Protein AF-A0A949JIA7-F1 (afdb_monomer_lite)

Structure (mmCIF, N/CA/C/O backbone):
data_AF-A0A949JIA7-F1
#
_entry.id   AF-A0A949JIA7-F1
#
loop_
_atom_site.group_PDB
_atom_site.id
_atom_site.type_symbol
_atom_site.label_atom_id
_atom_site.label_alt_id
_atom_site.label_comp_id
_atom_site.label_asym_id
_atom_site.label_entity_id
_atom_site.label_seq_id
_atom_site.pdbx_PDB_ins_code
_atom_site.Cartn_x
_atom_site.Cartn_y
_atom_site.Cartn_z
_atom_site.occupancy
_atom_site.B_iso_or_equiv
_atom_site.auth_seq_id
_atom_site.auth_comp_id
_atom_site.auth_asym_id
_atom_site.auth_atom_id
_atom_site.pdbx_PDB_model_num
ATOM 1 N N . MET A 1 1 ? -64.432 29.702 -8.533 1.00 48.84 1 MET A N 1
ATOM 2 C CA . MET A 1 1 ? -63.188 30.073 -7.814 1.00 48.84 1 MET A CA 1
ATOM 3 C C . MET A 1 1 ? -62.979 29.065 -6.692 1.00 48.84 1 MET A C 1
ATOM 5 O O . MET A 1 1 ? -63.967 28.772 -6.035 1.00 48.84 1 MET A O 1
ATOM 9 N N . LYS A 1 2 ? -61.743 28.588 -6.470 1.00 48.88 2 LYS A N 1
ATOM 10 C CA . LYS A 1 2 ? -61.316 27.516 -5.532 1.00 48.88 2 LYS A CA 1
ATOM 11 C C . LYS A 1 2 ? -61.311 26.103 -6.136 1.00 48.88 2 LYS A C 1
ATOM 13 O O . LYS A 1 2 ? -62.266 25.374 -5.958 1.00 48.88 2 LYS A O 1
ATOM 18 N N . ILE A 1 3 ? -60.231 25.741 -6.830 1.00 51.38 3 ILE A N 1
ATOM 19 C CA . ILE A 1 3 ? -59.718 24.353 -6.960 1.00 51.38 3 ILE A CA 1
ATOM 20 C C . ILE A 1 3 ? -58.225 24.392 -7.360 1.00 51.38 3 ILE A C 1
ATOM 22 O O . ILE A 1 3 ? -57.460 23.534 -6.943 1.00 51.38 3 ILE A O 1
ATOM 26 N N . SER A 1 4 ? -57.752 25.447 -8.033 1.00 52.44 4 SER A N 1
ATOM 27 C CA . SER A 1 4 ? -56.360 25.520 -8.522 1.00 52.44 4 SER A CA 1
ATOM 28 C C . SER A 1 4 ? -55.267 25.836 -7.490 1.00 52.44 4 SER A C 1
ATOM 30 O O . SER A 1 4 ? -54.098 25.790 -7.846 1.00 52.44 4 SER A O 1
ATOM 32 N N . ILE A 1 5 ? -55.594 26.152 -6.231 1.00 53.25 5 ILE A N 1
ATOM 33 C CA . ILE A 1 5 ? -54.563 26.494 -5.226 1.00 53.25 5 ILE A CA 1
ATOM 34 C C . ILE A 1 5 ? -54.042 25.244 -4.503 1.00 53.25 5 ILE A C 1
ATOM 36 O O . ILE A 1 5 ? -52.848 25.151 -4.257 1.00 53.25 5 ILE A O 1
ATOM 40 N N . ILE A 1 6 ? -54.894 24.245 -4.243 1.00 53.50 6 ILE A N 1
ATOM 41 C CA . ILE A 1 6 ? -54.519 23.066 -3.439 1.00 53.50 6 ILE A CA 1
ATOM 42 C C . ILE A 1 6 ? -53.527 22.160 -4.190 1.00 53.50 6 ILE A C 1
ATOM 44 O O . ILE A 1 6 ? -52.607 21.624 -3.581 1.00 53.50 6 ILE A O 1
ATOM 48 N N . LEU A 1 7 ? -53.653 22.037 -5.518 1.00 46.47 7 LEU A N 1
ATOM 49 C CA . LEU A 1 7 ? -52.773 21.175 -6.318 1.00 46.47 7 LEU A CA 1
ATOM 50 C C . LEU A 1 7 ? -51.336 21.726 -6.418 1.00 46.47 7 LEU A C 1
ATOM 52 O O . LEU A 1 7 ? -50.379 20.958 -6.390 1.00 46.47 7 LEU A O 1
ATOM 56 N N . LEU A 1 8 ? -51.177 23.056 -6.464 1.00 47.38 8 LEU A N 1
ATOM 57 C CA . LEU A 1 8 ? -49.862 23.706 -6.524 1.00 47.38 8 LEU A CA 1
ATOM 58 C C . LEU A 1 8 ? -49.115 23.609 -5.181 1.00 47.38 8 LEU A C 1
ATOM 60 O O . LEU A 1 8 ? -47.894 23.474 -5.159 1.00 47.38 8 LEU A O 1
ATOM 64 N N . SER A 1 9 ? -49.849 23.630 -4.061 1.00 51.28 9 SER A N 1
ATOM 65 C CA . SER A 1 9 ? -49.280 23.475 -2.714 1.00 51.28 9 SER A CA 1
ATOM 66 C C . SER A 1 9 ? -48.736 22.064 -2.474 1.00 51.28 9 SER A C 1
ATOM 68 O O . SER A 1 9 ? -47.669 21.913 -1.889 1.00 51.28 9 SER A O 1
ATOM 70 N N . VAL A 1 10 ? -49.434 21.031 -2.961 1.00 50.88 10 VAL A N 1
ATOM 71 C CA . VAL A 1 10 ? -48.995 19.630 -2.832 1.00 50.88 10 VAL A CA 1
ATOM 72 C C . VAL A 1 10 ? -47.744 19.360 -3.681 1.00 50.88 10 VAL A C 1
ATOM 74 O O . VAL A 1 10 ? -46.832 18.684 -3.213 1.00 50.88 10 VAL A O 1
ATOM 77 N N . CYS A 1 11 ? -47.633 19.958 -4.874 1.00 47.41 11 CYS A N 1
ATOM 78 C CA . CYS A 1 11 ? -46.427 19.850 -5.705 1.00 47.41 11 CYS A CA 1
ATOM 79 C C . CYS A 1 11 ? -45.184 20.519 -5.089 1.00 47.41 11 CYS A C 1
ATOM 81 O O . CYS A 1 11 ? -44.090 19.994 -5.262 1.00 47.41 11 CYS A O 1
ATOM 83 N N . MET A 1 12 ? -45.324 21.624 -4.341 1.00 49.53 12 MET A N 1
ATOM 84 C CA . MET A 1 12 ? -44.186 22.240 -3.633 1.00 49.53 12 MET A CA 1
ATOM 85 C C . MET A 1 12 ? -43.716 21.422 -2.421 1.00 49.53 12 MET A C 1
ATOM 87 O O . MET A 1 12 ? -42.530 21.420 -2.101 1.00 49.53 12 MET A O 1
ATOM 91 N N . ILE A 1 13 ? -44.616 20.687 -1.763 1.00 53.59 13 ILE A N 1
ATOM 92 C CA . ILE A 1 13 ? -44.246 19.820 -0.633 1.00 53.59 13 ILE A CA 1
ATOM 93 C C . ILE A 1 13 ? -43.517 18.560 -1.135 1.00 53.59 13 ILE A C 1
ATOM 95 O O . ILE A 1 13 ? -42.583 18.102 -0.485 1.00 53.59 13 ILE A O 1
ATOM 99 N N . LEU A 1 14 ? -43.844 18.062 -2.335 1.00 48.53 14 LEU A N 1
ATOM 100 C CA . LEU A 1 14 ? -43.086 16.992 -3.004 1.00 48.53 14 LEU A CA 1
ATOM 101 C C . LEU A 1 14 ? -41.703 17.428 -3.521 1.00 48.53 14 LEU A C 1
ATOM 103 O O . LEU A 1 14 ? -40.881 16.564 -3.801 1.00 48.53 14 LEU A O 1
ATOM 107 N N . SER A 1 15 ? -41.415 18.731 -3.619 1.00 49.16 15 SER A N 1
ATOM 108 C CA . SER A 1 15 ? -40.053 19.239 -3.868 1.00 49.16 15 SER A CA 1
ATOM 109 C C . SER A 1 15 ? -39.231 19.462 -2.593 1.00 49.16 15 SER A C 1
ATOM 111 O O . SER A 1 15 ? -38.054 19.792 -2.679 1.00 49.16 15 SER A O 1
ATOM 113 N N . CYS A 1 16 ? -39.831 19.255 -1.417 1.00 51.25 16 CYS A N 1
ATOM 114 C CA . CYS A 1 16 ? -39.150 19.219 -0.123 1.00 51.25 16 CYS A CA 1
ATOM 115 C C . CYS A 1 16 ? -38.890 17.775 0.324 1.00 51.25 16 CYS A C 1
ATOM 117 O O . CYS A 1 16 ? -39.001 17.464 1.510 1.00 51.25 16 CYS A O 1
ATOM 119 N N . ILE A 1 17 ? -38.530 16.884 -0.607 1.00 59.59 17 ILE A N 1
ATOM 120 C CA . ILE A 1 17 ? -37.754 15.712 -0.197 1.00 59.59 17 ILE A CA 1
ATOM 121 C C . ILE A 1 17 ? -36.480 16.310 0.411 1.00 59.59 17 ILE A C 1
ATOM 123 O O . ILE A 1 17 ? -35.843 17.124 -0.270 1.00 59.59 17 ILE A O 1
ATOM 127 N N . PRO A 1 18 ? -36.139 16.035 1.684 1.00 54.88 18 PRO A N 1
ATOM 128 C CA . PRO A 1 18 ? -34.823 16.408 2.168 1.00 54.88 18 PRO A CA 1
ATOM 129 C C . PRO A 1 18 ? -33.834 15.855 1.147 1.00 54.88 18 PRO A C 1
ATOM 131 O O . PRO A 1 18 ? -33.981 14.710 0.720 1.00 54.88 18 PRO A O 1
ATOM 134 N N . LEU A 1 19 ? -32.899 16.693 0.698 1.00 49.09 19 LEU A N 1
ATOM 135 C CA . LEU A 1 19 ? -31.693 16.206 0.048 1.00 49.09 19 LEU A CA 1
ATOM 136 C C . LEU A 1 19 ? -31.186 15.125 0.999 1.00 49.09 19 LEU A C 1
ATOM 138 O O . LEU A 1 19 ? -30.812 15.462 2.124 1.00 49.09 19 LEU A O 1
ATOM 142 N N . GLU A 1 20 ? -31.370 13.857 0.635 1.00 56.69 20 GLU A N 1
ATOM 143 C CA . GLU A 1 20 ? -30.998 12.734 1.483 1.00 56.69 20 GLU A CA 1
ATOM 144 C C . GLU A 1 20 ? -29.532 13.000 1.791 1.00 56.69 20 GLU A C 1
ATOM 146 O O . GLU A 1 20 ? -28.731 13.135 0.862 1.00 56.69 20 GLU A O 1
ATOM 151 N N . ALA A 1 21 ? -29.222 13.307 3.055 1.00 60.31 21 ALA A N 1
ATOM 152 C CA . ALA A 1 21 ? -27.855 13.599 3.441 1.00 60.31 21 ALA A CA 1
ATOM 153 C C . ALA A 1 21 ? -27.101 12.331 3.082 1.00 60.31 21 ALA A C 1
ATOM 155 O O . ALA A 1 21 ? -27.356 11.292 3.685 1.00 60.31 21 ALA A O 1
ATOM 156 N N . GLN A 1 22 ? -26.326 12.397 2.002 1.00 63.00 22 GLN A N 1
ATOM 157 C CA . GLN A 1 22 ? -25.808 11.200 1.372 1.00 63.00 22 GLN A CA 1
ATOM 158 C C . GLN A 1 22 ? -24.983 10.462 2.419 1.00 63.00 22 GLN A C 1
ATOM 160 O O . GLN A 1 22 ? -24.060 11.052 2.986 1.00 63.00 22 GLN A O 1
ATOM 165 N N . GLU A 1 23 ? -25.420 9.251 2.777 1.00 81.81 23 GLU A N 1
ATOM 166 C CA . GLU A 1 23 ? -24.870 8.552 3.935 1.00 81.81 23 GLU A CA 1
ATOM 167 C C . GLU A 1 23 ? -23.376 8.323 3.727 1.00 81.81 23 GLU A C 1
ATOM 169 O O . GLU A 1 23 ? -22.930 7.931 2.646 1.00 81.81 23 GLU A O 1
ATOM 174 N N . ILE A 1 24 ? -22.603 8.610 4.773 1.00 85.25 24 ILE A N 1
ATOM 175 C CA . ILE A 1 24 ? -21.168 8.355 4.775 1.00 85.25 24 ILE A CA 1
ATOM 176 C C . ILE A 1 24 ? -20.973 6.846 4.610 1.00 85.25 24 ILE A C 1
ATOM 178 O O . ILE A 1 24 ? -21.489 6.069 5.411 1.00 85.25 24 ILE A O 1
ATOM 182 N N . GLN A 1 25 ? -20.226 6.446 3.581 1.00 92.25 25 GLN A N 1
ATOM 183 C CA . GLN A 1 25 ? -19.997 5.036 3.248 1.00 92.25 25 GLN A CA 1
ATOM 184 C C . GLN A 1 25 ? -19.048 4.342 4.231 1.00 92.25 25 GLN A C 1
ATOM 186 O O . GLN A 1 25 ? -19.118 3.129 4.405 1.00 92.25 25 GLN A O 1
ATOM 191 N N . GLY A 1 26 ? -18.156 5.106 4.859 1.00 96.19 26 GLY A N 1
ATOM 192 C CA . GLY A 1 26 ? -17.222 4.610 5.860 1.00 96.19 26 GLY A CA 1
ATOM 193 C C . GLY A 1 26 ? -16.230 5.676 6.310 1.00 96.19 26 GLY A C 1
ATOM 194 O O . GLY A 1 26 ? -16.123 6.752 5.716 1.00 96.19 26 GLY A O 1
ATOM 195 N N . ASN A 1 27 ? -15.498 5.364 7.369 1.00 97.88 27 ASN A N 1
ATOM 196 C CA . ASN A 1 27 ? -14.507 6.206 8.015 1.00 97.88 27 ASN A CA 1
ATOM 197 C C . ASN A 1 27 ? -13.104 5.625 7.797 1.00 97.88 27 ASN A C 1
ATOM 199 O O . ASN A 1 27 ? -12.833 4.469 8.112 1.00 97.88 27 ASN A O 1
ATOM 203 N N . ILE A 1 28 ? -12.189 6.440 7.288 1.00 98.50 28 ILE A N 1
ATOM 204 C CA . ILE A 1 28 ? -10.819 6.055 6.957 1.00 98.50 28 ILE A CA 1
ATOM 205 C C . ILE A 1 28 ? -9.868 6.926 7.769 1.00 98.50 28 ILE A C 1
ATOM 207 O O . ILE A 1 28 ? -9.914 8.154 7.672 1.00 98.50 28 ILE A O 1
ATOM 211 N N . LEU A 1 29 ? -8.987 6.293 8.538 1.00 98.56 29 LEU A N 1
ATOM 212 C CA . LEU A 1 29 ? -7.873 6.952 9.206 1.00 98.56 29 LEU A CA 1
ATOM 213 C C . LEU A 1 29 ? -6.594 6.746 8.398 1.00 98.56 29 LEU A C 1
ATOM 215 O O . LEU A 1 29 ? -6.243 5.620 8.059 1.00 98.56 29 LEU A O 1
ATOM 219 N N . ILE A 1 30 ? -5.872 7.826 8.125 1.00 98.56 30 ILE A N 1
ATOM 220 C CA . ILE A 1 30 ? -4.549 7.794 7.503 1.00 98.56 30 ILE A CA 1
ATOM 221 C C . ILE A 1 30 ? -3.525 8.265 8.533 1.00 98.56 30 ILE A C 1
ATOM 223 O O . ILE A 1 30 ? -3.605 9.399 9.023 1.00 98.56 30 ILE A O 1
ATOM 227 N N . ASP A 1 31 ? -2.556 7.407 8.849 1.00 97.94 31 ASP A N 1
ATOM 228 C CA . ASP A 1 31 ? -1.427 7.792 9.690 1.00 97.94 31 ASP A CA 1
ATOM 229 C C . ASP A 1 31 ? -0.497 8.755 8.944 1.00 97.94 31 ASP A C 1
ATOM 231 O O . ASP A 1 31 ? -0.057 8.508 7.822 1.00 97.94 31 ASP A O 1
ATOM 235 N N . VAL A 1 32 ? -0.188 9.868 9.601 1.00 97.56 32 VAL A N 1
ATOM 236 C CA . VAL A 1 32 ? 0.829 10.840 9.182 1.00 97.56 32 VAL A CA 1
ATOM 237 C C . VAL A 1 32 ? 1.837 11.103 10.305 1.00 97.56 32 VAL A C 1
ATOM 239 O O . VAL A 1 32 ? 2.593 12.074 10.251 1.00 97.56 32 VAL A O 1
ATOM 242 N N . GLY A 1 33 ? 1.803 10.295 11.371 1.00 96.25 33 GLY A N 1
ATOM 243 C CA . GLY A 1 33 ? 2.672 10.420 12.538 1.00 96.25 33 GLY A CA 1
ATOM 244 C C . GLY A 1 33 ? 3.988 9.663 12.402 1.00 96.25 33 GLY A C 1
ATOM 245 O O . GLY A 1 33 ? 4.987 10.102 12.974 1.00 96.25 33 GLY A O 1
ATOM 246 N N . HIS A 1 34 ? 4.003 8.574 11.626 1.00 95.25 3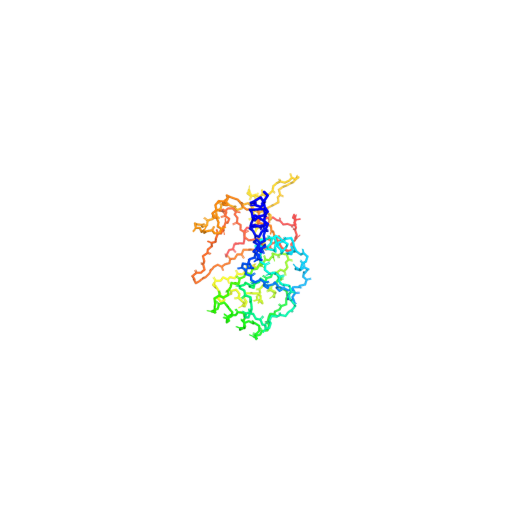4 HIS A N 1
ATOM 247 C CA . HIS A 1 34 ? 5.103 7.609 11.634 1.00 95.25 34 HIS A CA 1
ATOM 248 C C . HIS A 1 34 ? 5.961 7.614 10.372 1.00 95.25 34 HIS A C 1
ATOM 250 O O . HIS A 1 34 ? 6.841 6.769 10.248 1.00 95.25 34 HIS A O 1
ATOM 256 N N . SER A 1 35 ? 5.767 8.560 9.453 1.00 93.62 35 SER A N 1
ATOM 257 C CA . SER A 1 35 ? 6.622 8.725 8.272 1.00 93.62 35 SER A CA 1
ATOM 258 C C . SER A 1 35 ? 7.331 10.078 8.279 1.00 93.62 35 SER A C 1
ATOM 260 O O . SER A 1 35 ? 6.755 11.097 8.658 1.00 93.62 35 SER A O 1
ATOM 262 N N . SER A 1 36 ? 8.587 10.099 7.833 1.00 91.19 36 SER A N 1
ATOM 263 C CA . SER A 1 36 ? 9.334 11.328 7.554 1.00 91.19 36 SER A CA 1
ATOM 264 C C . SER A 1 36 ? 8.881 12.004 6.261 1.00 91.19 36 SER A C 1
ATOM 266 O O . SER A 1 36 ? 9.261 13.146 6.006 1.00 91.19 36 SER A O 1
ATOM 268 N N . GLN A 1 37 ? 8.118 11.295 5.427 1.00 91.19 37 GLN A N 1
ATOM 269 C CA . GLN A 1 37 ? 7.518 11.845 4.223 1.00 91.19 37 GLN A CA 1
ATOM 270 C C . GLN A 1 37 ? 6.244 12.621 4.547 1.00 91.19 37 GLN A C 1
ATOM 272 O O . GLN A 1 37 ? 5.560 12.369 5.539 1.00 91.19 37 GLN A O 1
ATOM 277 N N . ASP A 1 38 ? 5.875 13.539 3.658 1.00 95.25 38 ASP A N 1
ATOM 278 C CA . ASP A 1 38 ? 4.613 14.263 3.763 1.00 95.25 38 ASP A CA 1
ATOM 279 C C . ASP A 1 38 ? 3.448 13.410 3.240 1.00 95.25 38 ASP A C 1
ATOM 281 O O . ASP A 1 38 ? 2.894 13.655 2.167 1.00 95.25 38 ASP A O 1
ATOM 285 N N . ILE A 1 39 ? 3.086 12.375 4.005 1.00 96.31 39 ILE A N 1
ATOM 286 C CA . ILE A 1 39 ? 2.018 11.423 3.655 1.00 96.31 39 ILE A CA 1
ATOM 287 C C . ILE A 1 39 ? 0.686 12.133 3.407 1.00 96.31 39 ILE A C 1
ATOM 289 O O . ILE A 1 39 ? -0.085 11.717 2.542 1.00 96.31 39 ILE A O 1
ATOM 293 N N . ARG A 1 40 ? 0.426 13.243 4.111 1.00 97.88 40 ARG A N 1
ATOM 294 C CA . ARG A 1 40 ? -0.770 14.058 3.876 1.00 97.88 40 ARG A CA 1
ATOM 295 C C . ARG A 1 40 ? -0.791 14.582 2.448 1.00 97.88 40 ARG A C 1
ATOM 297 O O . ARG A 1 40 ? -1.814 14.437 1.790 1.00 97.88 40 ARG A O 1
ATOM 304 N N . ASN A 1 41 ? 0.303 15.185 1.989 1.00 97.69 41 ASN A N 1
ATOM 305 C CA . ASN A 1 41 ? 0.393 15.691 0.625 1.00 97.69 41 ASN A CA 1
ATOM 306 C C . ASN A 1 41 ? 0.421 14.554 -0.406 1.00 97.69 41 ASN A C 1
ATOM 308 O O . ASN A 1 41 ? -0.287 14.644 -1.405 1.00 97.69 41 ASN A O 1
ATOM 312 N N . ILE A 1 42 ? 1.153 13.465 -0.140 1.00 95.25 42 ILE A N 1
ATOM 313 C CA . ILE A 1 42 ? 1.248 12.297 -1.035 1.00 95.25 42 ILE A CA 1
ATOM 314 C C . ILE A 1 42 ? -0.127 11.655 -1.278 1.00 95.25 42 ILE A C 1
ATOM 316 O O . ILE A 1 42 ? -0.459 11.319 -2.411 1.00 95.25 42 ILE A O 1
ATOM 320 N N . LEU A 1 43 ? -0.949 11.509 -0.234 1.00 97.06 43 LEU A N 1
ATOM 321 C CA . LEU A 1 43 ? -2.266 10.867 -0.320 1.00 97.06 43 LEU A CA 1
ATOM 322 C C . LEU A 1 43 ? -3.427 11.865 -0.440 1.00 97.06 43 LEU A C 1
ATOM 324 O O . LEU A 1 43 ? -4.589 11.463 -0.351 1.00 97.06 43 LEU A O 1
ATOM 328 N N . ASN A 1 44 ? -3.156 13.159 -0.642 1.00 97.94 44 ASN A N 1
ATOM 329 C CA . ASN A 1 44 ? -4.201 14.182 -0.656 1.00 97.94 44 ASN A CA 1
ATOM 330 C C . ASN A 1 44 ? -5.214 13.962 -1.787 1.00 97.94 44 ASN A C 1
ATOM 332 O O . ASN A 1 44 ? -6.417 14.050 -1.551 1.00 97.94 44 ASN A O 1
ATOM 336 N N . ASP A 1 45 ? -4.745 13.635 -2.991 1.00 97.88 45 ASP A N 1
ATOM 337 C CA . ASP A 1 45 ? -5.625 13.424 -4.145 1.00 97.88 45 ASP A CA 1
ATOM 338 C C . ASP A 1 45 ? -6.506 12.183 -3.959 1.00 97.88 45 ASP A C 1
ATOM 340 O O . ASP A 1 45 ? -7.706 12.228 -4.239 1.00 97.88 45 ASP A O 1
ATOM 344 N N . LEU A 1 46 ? -5.952 11.107 -3.384 1.00 96.56 46 LEU A N 1
ATOM 345 C CA . LEU A 1 46 ? -6.721 9.927 -2.983 1.00 96.56 46 LEU A CA 1
ATOM 346 C C . LEU A 1 46 ? -7.772 10.285 -1.923 1.00 96.56 46 LEU A C 1
ATOM 348 O O . LEU A 1 46 ? -8.928 9.889 -2.040 1.00 96.56 46 LEU A O 1
ATOM 352 N N . ALA A 1 47 ? -7.399 11.063 -0.906 1.00 98.19 47 ALA A N 1
ATOM 353 C CA . ALA A 1 47 ? -8.327 11.492 0.133 1.00 98.19 47 ALA A CA 1
ATOM 354 C C . ALA A 1 47 ? -9.444 12.390 -0.423 1.00 98.19 47 ALA A C 1
ATOM 356 O O . ALA A 1 47 ? -10.587 12.281 0.014 1.00 98.19 47 ALA A O 1
ATOM 357 N N . ILE A 1 48 ? -9.144 13.268 -1.387 1.00 98.06 48 ILE A N 1
ATOM 358 C CA . ILE A 1 48 ? -10.157 14.062 -2.095 1.00 98.06 48 ILE A CA 1
ATOM 359 C C . ILE A 1 48 ? -11.097 13.138 -2.866 1.00 98.06 48 ILE A C 1
ATOM 361 O O . ILE A 1 48 ? -12.309 13.276 -2.728 1.00 98.06 48 ILE A O 1
ATOM 365 N N . PHE A 1 49 ? -10.557 12.187 -3.628 1.00 97.62 49 PHE A N 1
ATOM 366 C CA . PHE A 1 49 ? -11.355 11.222 -4.379 1.00 97.62 49 PHE A CA 1
ATOM 367 C C . PHE A 1 49 ? -12.306 10.431 -3.466 1.00 97.62 49 PHE A C 1
ATOM 369 O O . PHE A 1 49 ? -13.506 10.401 -3.716 1.00 97.62 49 PHE A O 1
ATOM 376 N N . LEU A 1 50 ? -11.801 9.881 -2.360 1.00 97.44 50 LEU A N 1
ATOM 377 C CA . LEU A 1 50 ? -12.599 9.128 -1.387 1.00 97.44 50 LEU A CA 1
ATOM 378 C C . LEU A 1 50 ? -13.676 9.993 -0.715 1.00 97.44 50 LEU A C 1
ATOM 380 O O . LEU A 1 50 ? -14.801 9.542 -0.529 1.00 97.44 50 LEU A O 1
ATOM 384 N N . ARG A 1 51 ? -13.372 11.256 -0.394 1.00 96.88 51 ARG A N 1
ATOM 385 C CA . ARG A 1 51 ? -14.367 12.194 0.155 1.00 96.88 51 ARG A CA 1
ATOM 386 C C . ARG A 1 51 ? -15.460 12.545 -0.849 1.00 96.88 51 ARG A C 1
ATOM 388 O O . ARG A 1 51 ? -16.614 12.692 -0.456 1.00 96.88 51 ARG A O 1
ATOM 395 N N . LEU A 1 52 ? -15.108 12.692 -2.128 1.00 96.25 52 LEU A N 1
ATOM 396 C CA . LEU A 1 52 ? -16.084 12.879 -3.205 1.00 96.25 52 LEU A CA 1
ATOM 397 C C . LEU A 1 52 ? -16.957 11.634 -3.401 1.00 96.25 52 LEU A C 1
ATOM 399 O O . LEU A 1 52 ? -18.105 11.772 -3.812 1.00 96.25 52 LEU A O 1
ATOM 403 N N . ASP A 1 53 ? -16.437 10.458 -3.051 1.00 95.62 53 ASP A N 1
ATOM 404 C CA . ASP A 1 53 ? -17.171 9.193 -2.988 1.00 95.62 53 ASP A CA 1
ATOM 405 C C . ASP A 1 53 ? -17.787 8.923 -1.598 1.00 95.62 53 ASP A C 1
ATOM 407 O O . ASP A 1 53 ? -18.086 7.791 -1.237 1.00 95.62 53 ASP A O 1
ATOM 411 N N . TYR A 1 54 ? -18.021 9.970 -0.800 1.00 95.81 54 TYR A N 1
ATOM 412 C CA . TYR A 1 54 ? -18.761 9.912 0.470 1.00 95.81 54 TYR A CA 1
ATOM 413 C C . TYR A 1 54 ? -18.104 9.085 1.587 1.00 95.81 54 TYR A C 1
ATOM 415 O O . TYR A 1 54 ? -18.779 8.672 2.528 1.00 95.81 54 TYR A O 1
ATOM 423 N N . TYR A 1 55 ? -16.786 8.894 1.550 1.00 97.44 55 TYR A N 1
ATOM 424 C CA . TYR A 1 55 ? -16.024 8.430 2.710 1.00 97.44 55 TYR A CA 1
ATOM 425 C C . TYR A 1 55 ? -15.574 9.607 3.577 1.00 97.44 55 TYR A C 1
ATOM 427 O O . TYR A 1 55 ? -15.131 10.648 3.085 1.00 97.44 55 TYR A O 1
ATOM 435 N N . ASN A 1 56 ? -15.614 9.434 4.894 1.00 97.75 56 ASN A N 1
ATOM 436 C CA . ASN A 1 56 ? -14.924 10.331 5.806 1.00 97.75 56 ASN A CA 1
ATOM 437 C C . ASN A 1 56 ? -13.444 9.932 5.863 1.00 97.75 56 ASN A C 1
ATOM 439 O O . ASN A 1 56 ? -13.128 8.792 6.181 1.00 97.75 56 ASN A O 1
ATOM 443 N N . VAL A 1 57 ? -12.536 10.862 5.562 1.00 98.25 57 VAL A N 1
ATOM 444 C CA . VAL A 1 57 ? -11.086 10.605 5.577 1.00 98.25 57 VAL A CA 1
ATOM 445 C C . VAL A 1 57 ? -10.413 11.557 6.551 1.00 98.25 57 VAL A C 1
ATOM 447 O O . VAL A 1 57 ? -10.360 12.770 6.302 1.00 98.25 57 VAL A O 1
ATOM 450 N N . GLU A 1 58 ? -9.858 11.004 7.622 1.00 97.88 58 GLU A N 1
ATOM 451 C CA . GLU A 1 58 ? -9.104 11.720 8.644 1.00 97.88 58 GLU A CA 1
ATOM 452 C C . GLU A 1 58 ? -7.607 11.420 8.527 1.00 97.88 58 GLU A C 1
ATOM 454 O O . GLU A 1 58 ? -7.191 10.296 8.268 1.00 97.88 58 GLU A O 1
ATOM 459 N N . PHE A 1 59 ? -6.785 12.445 8.739 1.00 98.00 59 PHE A N 1
ATOM 460 C CA . PHE A 1 59 ? -5.335 12.305 8.837 1.00 98.00 59 PHE A CA 1
ATOM 461 C C . PHE A 1 59 ? -4.918 12.585 10.278 1.00 98.00 59 PHE A C 1
ATOM 463 O O . PHE A 1 59 ? -5.090 13.721 10.739 1.00 98.00 59 PHE A O 1
ATOM 470 N N . SER A 1 60 ? -4.313 11.606 10.947 1.00 97.25 60 SER A N 1
ATOM 471 C CA . SER A 1 60 ? -3.898 11.717 12.349 1.00 97.25 60 SER A CA 1
ATOM 472 C C . SER A 1 60 ? -2.405 11.472 12.525 1.00 97.25 60 SER A C 1
ATOM 474 O O . SER A 1 60 ? -1.786 10.711 11.790 1.00 97.25 60 SER A O 1
ATOM 476 N N . ARG A 1 61 ? -1.820 12.127 13.531 1.00 95.38 61 ARG A N 1
ATOM 477 C CA . ARG A 1 61 ? -0.437 11.881 13.969 1.00 95.38 61 ARG A CA 1
ATOM 478 C C . ARG A 1 61 ? -0.337 10.820 15.067 1.00 95.38 61 ARG A C 1
ATOM 480 O O . ARG A 1 61 ? 0.766 10.546 15.521 1.00 95.38 61 ARG A O 1
ATOM 487 N N . THR A 1 62 ? -1.465 10.307 15.547 1.00 92.25 62 THR A N 1
ATOM 488 C CA . THR A 1 62 ? -1.538 9.346 16.650 1.00 92.25 62 THR A CA 1
ATOM 489 C C . THR A 1 62 ? -2.498 8.212 16.310 1.00 92.25 62 THR A C 1
ATOM 491 O O . THR A 1 62 ? -3.576 8.448 15.757 1.00 92.25 62 THR A O 1
ATOM 494 N N . ILE A 1 63 ? -2.129 6.989 16.703 1.00 87.62 63 ILE A N 1
ATOM 495 C CA . ILE A 1 63 ? -2.928 5.772 16.511 1.00 87.62 63 ILE A CA 1
ATOM 496 C C . ILE A 1 63 ? -3.358 5.233 17.880 1.00 87.62 63 ILE A C 1
ATOM 498 O O . ILE A 1 63 ? -2.901 4.201 18.352 1.00 87.62 63 ILE A O 1
ATOM 502 N N . GLY A 1 64 ? -4.213 5.993 18.569 1.00 80.19 64 GLY A N 1
ATOM 503 C CA . GLY A 1 64 ? -4.673 5.642 19.922 1.00 80.19 64 GLY A CA 1
ATOM 504 C C . GLY A 1 64 ? -6.134 5.204 20.013 1.00 80.19 64 GLY A C 1
ATOM 505 O O . GLY A 1 64 ? -6.536 4.611 21.009 1.00 80.19 64 GLY A O 1
ATOM 506 N N . TYR A 1 65 ? -6.952 5.519 19.005 1.00 89.12 65 TYR A N 1
ATOM 507 C CA . TYR A 1 65 ? -8.392 5.268 19.041 1.00 89.12 65 TYR A CA 1
ATOM 508 C C . TYR A 1 65 ? -8.916 4.931 17.643 1.00 89.12 65 TYR A C 1
ATOM 510 O O . TYR A 1 65 ? -9.171 5.826 16.841 1.00 89.12 65 TYR A O 1
ATOM 518 N N . LEU A 1 66 ? -9.048 3.630 17.363 1.00 95.75 66 LEU A N 1
ATOM 519 C CA . LEU A 1 66 ? -9.428 3.110 16.043 1.00 95.75 66 LEU A CA 1
ATOM 520 C C . LEU A 1 66 ? -10.919 2.759 15.909 1.00 95.75 66 LEU A C 1
ATOM 522 O O . LEU A 1 66 ? -11.412 2.675 14.794 1.00 95.75 66 LEU A O 1
ATOM 526 N N . THR A 1 67 ? -11.650 2.633 17.022 1.00 94.12 67 THR A N 1
ATOM 527 C CA . THR A 1 67 ? -13.072 2.220 17.064 1.00 94.12 67 THR A CA 1
ATOM 528 C C . THR A 1 67 ? -14.011 2.932 16.071 1.00 94.12 67 THR A C 1
ATOM 530 O O . THR A 1 67 ? -14.911 2.275 15.559 1.00 94.12 67 THR A O 1
ATOM 533 N N . PRO A 1 68 ? -13.883 4.251 15.801 1.00 95.31 68 PRO A N 1
ATOM 534 C CA . PRO A 1 68 ? -14.777 4.938 14.861 1.00 95.31 68 PRO A CA 1
ATOM 535 C C . PRO A 1 68 ? -14.466 4.690 13.381 1.00 95.31 68 PRO A C 1
ATOM 537 O O . PRO A 1 68 ? -15.213 5.174 12.533 1.00 95.31 68 PRO A O 1
ATOM 540 N N . TYR A 1 69 ? -13.344 4.043 13.068 1.00 98.19 69 TYR A N 1
ATOM 541 C CA . TYR A 1 69 ? -12.849 3.883 11.707 1.00 98.19 69 TYR A CA 1
ATOM 542 C C . TYR A 1 69 ? -13.142 2.486 11.177 1.00 98.19 69 TYR A C 1
ATOM 544 O O . TYR A 1 69 ? -13.135 1.515 11.922 1.00 98.19 69 TYR A O 1
ATOM 552 N N . ASP A 1 70 ? -13.355 2.391 9.871 1.00 98.25 70 ASP A N 1
ATOM 553 C CA . ASP A 1 70 ? -13.515 1.131 9.150 1.00 98.25 70 ASP A CA 1
ATOM 554 C C . ASP A 1 70 ? -12.192 0.693 8.515 1.00 98.25 70 ASP A C 1
ATOM 556 O O . ASP A 1 70 ? -11.942 -0.501 8.355 1.00 98.25 70 ASP A O 1
ATOM 560 N N . VAL A 1 71 ? -11.325 1.650 8.156 1.00 98.38 71 VAL A N 1
ATOM 561 C CA . VAL A 1 71 ? -10.017 1.384 7.540 1.00 98.38 71 VAL A CA 1
ATOM 562 C C . VAL A 1 71 ? -8.920 2.242 8.165 1.00 98.38 71 VAL A C 1
ATOM 564 O O . VAL A 1 71 ? -9.077 3.453 8.311 1.00 98.38 71 VAL A O 1
ATOM 567 N N . LEU A 1 72 ? -7.778 1.6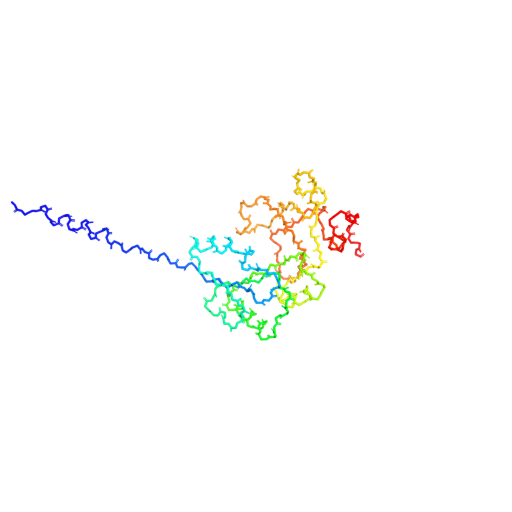20 8.457 1.00 98.62 72 LEU A N 1
ATOM 568 C CA . LEU A 1 72 ? -6.515 2.284 8.771 1.00 98.62 72 LEU A CA 1
ATOM 569 C C . LEU A 1 72 ? -5.549 2.163 7.585 1.00 98.62 72 LEU A C 1
ATOM 571 O O . LEU A 1 72 ? -5.299 1.066 7.084 1.00 98.62 72 LEU A O 1
ATOM 575 N N . VAL A 1 73 ? -4.969 3.287 7.168 1.00 98.50 73 VAL A N 1
ATOM 576 C CA . VAL A 1 73 ? -3.928 3.361 6.137 1.00 98.50 73 VAL A CA 1
ATOM 577 C C . VAL A 1 73 ? -2.608 3.777 6.776 1.00 98.50 73 VAL A C 1
ATOM 579 O O . VAL A 1 73 ? -2.518 4.838 7.395 1.00 98.50 73 VAL A O 1
ATOM 582 N N . ILE A 1 74 ? -1.575 2.960 6.579 1.00 97.31 74 ILE A N 1
ATOM 583 C CA . ILE A 1 74 ? -0.196 3.235 6.990 1.00 97.31 74 ILE A CA 1
ATOM 584 C C . ILE A 1 74 ? 0.672 3.223 5.736 1.00 97.31 74 ILE A C 1
ATOM 586 O O . ILE A 1 74 ? 0.756 2.205 5.047 1.00 97.31 74 ILE A O 1
ATOM 590 N N . ALA A 1 75 ? 1.323 4.347 5.445 1.00 94.38 75 ALA A N 1
ATOM 591 C CA . ALA A 1 75 ? 2.121 4.515 4.239 1.00 94.38 75 ALA A CA 1
ATOM 592 C C . ALA A 1 75 ? 3.569 4.875 4.564 1.00 94.38 75 ALA A C 1
ATOM 594 O O . ALA A 1 75 ? 3.826 5.857 5.257 1.00 94.38 75 ALA A O 1
ATOM 595 N N . ALA A 1 76 ? 4.494 4.063 4.047 1.00 90.75 76 ALA A N 1
ATOM 596 C CA . ALA A 1 76 ? 5.942 4.210 4.146 1.00 90.75 76 ALA A CA 1
ATOM 597 C C . ALA A 1 76 ? 6.408 4.703 5.534 1.00 90.75 76 ALA A C 1
ATOM 599 O O . ALA A 1 76 ? 7.029 5.773 5.625 1.00 90.75 76 ALA A O 1
ATOM 600 N N . PRO A 1 77 ? 6.078 3.983 6.628 1.00 93.12 77 PRO A N 1
ATOM 601 C CA . PRO A 1 77 ? 6.496 4.396 7.957 1.00 93.12 77 PRO A CA 1
ATOM 602 C C . PRO A 1 77 ? 8.023 4.337 8.066 1.00 93.12 77 PRO A C 1
ATOM 604 O O . PRO A 1 77 ? 8.676 3.407 7.595 1.00 93.12 77 PRO A O 1
ATOM 607 N N . THR A 1 78 ? 8.592 5.353 8.699 1.00 92.19 78 THR A N 1
ATOM 608 C CA . THR A 1 78 ? 10.023 5.477 8.993 1.00 92.19 78 THR A CA 1
ATOM 609 C C . THR A 1 78 ? 10.336 5.483 10.480 1.00 92.19 78 THR A C 1
ATOM 611 O O . THR A 1 78 ? 11.501 5.514 10.865 1.00 92.19 78 THR A O 1
ATOM 614 N N . THR A 1 79 ? 9.297 5.509 11.306 1.00 91.81 79 THR A N 1
ATOM 615 C CA . THR A 1 79 ? 9.377 5.464 12.759 1.00 91.81 79 THR A CA 1
ATOM 616 C C . THR A 1 79 ? 8.670 4.194 13.221 1.00 91.81 79 THR A C 1
ATOM 618 O O . THR A 1 79 ? 7.562 3.929 12.747 1.00 91.81 79 THR A O 1
ATOM 621 N N . PRO A 1 80 ? 9.271 3.407 14.127 1.00 92.19 80 PRO A N 1
ATOM 622 C CA . PRO A 1 80 ? 8.627 2.214 14.654 1.00 92.19 80 PRO A CA 1
ATOM 623 C C . PRO A 1 80 ? 7.368 2.570 15.446 1.00 92.19 80 PRO A C 1
ATOM 625 O O . PRO A 1 80 ? 7.325 3.581 16.149 1.00 92.19 80 PRO A O 1
ATOM 628 N N . TYR A 1 81 ? 6.378 1.687 15.366 1.00 94.38 81 TYR A N 1
ATOM 629 C CA . TYR A 1 81 ? 5.196 1.717 16.220 1.00 94.38 81 TYR A CA 1
ATOM 630 C C . TYR A 1 81 ? 5.526 1.142 17.592 1.00 94.38 81 TYR A C 1
ATOM 632 O O . TYR A 1 81 ? 6.219 0.124 17.698 1.00 94.38 81 TYR A O 1
ATOM 640 N N . SER A 1 82 ? 4.999 1.766 18.640 1.00 94.69 82 SER A N 1
ATOM 641 C CA . SER A 1 82 ? 5.068 1.222 19.997 1.00 94.69 82 SER A CA 1
ATOM 642 C C . SER A 1 82 ? 4.336 -0.121 20.108 1.00 94.69 82 SER A C 1
ATOM 644 O O . SER A 1 82 ? 3.470 -0.445 19.294 1.00 94.69 82 SER A O 1
ATOM 646 N N . SER A 1 83 ? 4.656 -0.911 21.135 1.00 93.81 83 SER A N 1
ATOM 647 C CA . SER A 1 83 ? 3.957 -2.174 21.405 1.00 93.81 83 SER A CA 1
ATOM 648 C C . SER A 1 83 ? 2.451 -1.965 21.604 1.00 93.81 83 SER A C 1
ATOM 650 O O . SER A 1 83 ? 1.650 -2.788 21.173 1.00 93.81 83 SER A O 1
ATOM 652 N N . GLU A 1 84 ? 2.062 -0.853 22.230 1.00 94.75 84 GLU A N 1
ATOM 653 C CA . GLU A 1 84 ? 0.669 -0.473 22.452 1.00 94.75 84 GLU A CA 1
ATOM 654 C C . GLU A 1 84 ? -0.056 -0.151 21.138 1.00 94.75 84 GLU A C 1
ATOM 656 O O . GLU A 1 84 ? -1.196 -0.574 20.948 1.00 94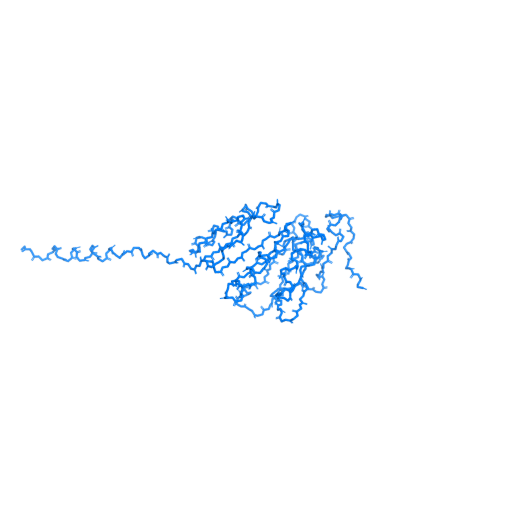.75 84 GLU A O 1
ATOM 661 N N . GLU A 1 85 ? 0.600 0.554 20.213 1.00 96.56 85 GLU A N 1
ATOM 662 C CA . GLU A 1 85 ? 0.046 0.834 18.882 1.00 96.56 85 GLU A CA 1
ATOM 663 C C . GLU A 1 85 ? -0.071 -0.436 18.041 1.00 96.56 85 GLU A C 1
ATOM 665 O O . GLU A 1 85 ? -1.100 -0.649 17.406 1.00 96.56 85 GLU A O 1
ATOM 670 N N . GLN A 1 86 ? 0.944 -1.306 18.064 1.00 95.56 86 GLN A N 1
ATOM 671 C CA . GLN A 1 86 ? 0.896 -2.592 17.362 1.00 95.56 86 GLN A CA 1
ATOM 672 C C . GLN A 1 86 ? -0.282 -3.444 17.854 1.00 95.56 86 GLN A C 1
ATOM 674 O O . GLN A 1 86 ? -1.059 -3.942 17.040 1.00 95.56 86 GLN A O 1
ATOM 679 N N . GLU A 1 87 ? -0.471 -3.550 19.172 1.00 94.31 87 GLU A N 1
ATOM 680 C CA . GLU A 1 87 ? -1.605 -4.274 19.753 1.00 94.31 87 GLU A CA 1
ATOM 681 C C . GLU A 1 87 ? -2.945 -3.635 19.364 1.00 94.31 87 GLU A C 1
ATOM 683 O O . GLU A 1 87 ? -3.862 -4.342 18.951 1.00 94.31 87 GLU A O 1
ATOM 688 N N . ALA A 1 88 ? -3.061 -2.304 19.418 1.00 95.94 88 ALA A N 1
ATOM 689 C CA . ALA A 1 88 ? -4.277 -1.604 19.008 1.00 95.94 88 ALA A CA 1
ATOM 690 C C . ALA A 1 88 ? -4.619 -1.847 17.527 1.00 95.94 88 ALA A C 1
ATOM 692 O O . ALA A 1 88 ? -5.781 -2.081 17.195 1.00 95.94 88 ALA A O 1
ATOM 693 N N . ILE A 1 89 ? -3.616 -1.842 16.641 1.00 97.38 89 ILE A N 1
ATOM 694 C CA . ILE A 1 89 ? -3.781 -2.149 15.214 1.00 97.38 89 ILE A CA 1
ATOM 695 C C . ILE A 1 89 ? -4.214 -3.608 15.022 1.00 97.38 89 ILE A C 1
ATOM 697 O O . ILE A 1 89 ? -5.102 -3.884 14.215 1.00 97.38 89 ILE A O 1
ATOM 701 N N . HIS A 1 90 ? -3.618 -4.551 15.754 1.00 95.69 90 HIS A N 1
ATOM 702 C CA . HIS A 1 90 ? -3.996 -5.961 15.661 1.00 95.69 90 HIS A CA 1
ATOM 703 C C . HIS A 1 90 ? -5.417 -6.219 16.154 1.00 95.69 90 HIS A C 1
ATOM 705 O O . HIS A 1 90 ? -6.171 -6.903 15.461 1.00 95.69 90 HIS A O 1
ATOM 711 N N . GLN A 1 91 ? -5.808 -5.649 17.295 1.00 95.88 91 GLN A N 1
ATOM 712 C CA . GLN A 1 91 ? -7.179 -5.760 17.795 1.00 95.88 91 GLN A CA 1
ATOM 713 C C . GLN A 1 91 ? -8.179 -5.146 16.816 1.00 95.88 91 GLN A C 1
ATOM 715 O O . GLN A 1 91 ? -9.171 -5.787 16.486 1.00 95.88 91 GLN A O 1
ATOM 720 N N . PHE A 1 92 ? -7.869 -3.976 16.252 1.00 97.75 92 PHE A N 1
ATOM 721 C CA . PHE A 1 92 ? -8.695 -3.344 15.225 1.00 97.75 92 PHE A CA 1
ATOM 722 C C . PHE A 1 92 ? -8.967 -4.269 14.026 1.00 97.75 92 PHE A C 1
ATOM 724 O O . PHE A 1 92 ? -10.114 -4.409 13.604 1.00 97.75 92 PHE A O 1
ATOM 731 N N . VAL A 1 93 ? -7.945 -4.961 13.509 1.00 96.88 93 VAL A N 1
ATOM 732 C CA . VAL A 1 93 ? -8.131 -5.914 12.399 1.00 96.88 93 VAL A CA 1
ATOM 733 C C . VAL A 1 93 ? -8.911 -7.159 12.833 1.00 96.88 93 VAL A C 1
ATOM 735 O O . VAL A 1 93 ? -9.759 -7.645 12.084 1.00 96.88 93 VAL A O 1
ATOM 738 N N . LEU A 1 94 ? -8.667 -7.678 14.041 1.00 95.69 94 LEU A N 1
ATOM 739 C CA . LEU A 1 94 ? -9.412 -8.822 14.586 1.00 95.69 94 LEU A CA 1
ATOM 740 C C . LEU A 1 94 ? -10.903 -8.516 14.785 1.00 95.69 94 LEU A C 1
ATOM 742 O O . LEU A 1 94 ? -11.737 -9.404 14.607 1.00 95.69 94 LEU A O 1
ATOM 746 N N . GLU A 1 95 ? -11.235 -7.270 15.117 1.00 96.69 95 GLU A N 1
ATOM 747 C CA . GLU A 1 95 ? -12.606 -6.777 15.278 1.00 96.69 95 GLU A CA 1
ATOM 748 C C . GLU A 1 95 ? -13.306 -6.475 13.938 1.00 96.69 95 GLU A C 1
ATOM 750 O O . GLU A 1 95 ? -14.497 -6.168 13.922 1.00 96.69 95 GLU A O 1
ATOM 755 N N . GLY A 1 96 ? -12.605 -6.635 12.809 1.00 96.94 96 GLY A N 1
ATOM 756 C CA . GLY A 1 96 ? -13.158 -6.501 11.458 1.00 96.94 96 GLY A CA 1
ATOM 757 C C . GLY A 1 96 ? -12.737 -5.235 10.711 1.00 96.94 96 GLY A C 1
ATOM 758 O O . GLY A 1 96 ? -13.189 -5.030 9.586 1.00 96.94 96 GLY A O 1
ATOM 759 N N . GLY A 1 97 ? -11.866 -4.412 11.298 1.00 98.00 97 GLY A N 1
ATOM 760 C CA . GLY A 1 97 ? -11.275 -3.251 10.643 1.00 98.00 97 GLY A CA 1
ATOM 761 C C . GLY A 1 97 ? -10.351 -3.625 9.480 1.00 98.00 97 GLY A C 1
ATOM 762 O O . GLY A 1 97 ? -9.607 -4.607 9.525 1.00 98.00 97 GLY A O 1
ATOM 763 N N . GLY A 1 98 ? -10.373 -2.829 8.413 1.00 97.75 98 GLY A N 1
ATOM 764 C CA . GLY A 1 98 ? -9.478 -2.979 7.270 1.00 97.75 98 GLY A CA 1
ATOM 765 C C . GLY A 1 98 ? -8.122 -2.317 7.511 1.00 97.75 98 GLY A C 1
ATOM 766 O O . GLY A 1 98 ? -8.054 -1.171 7.941 1.00 97.75 98 GLY A O 1
ATOM 767 N N . LEU A 1 99 ? -7.027 -2.997 7.176 1.00 97.81 99 LEU A N 1
ATOM 768 C CA . LEU A 1 99 ? -5.679 -2.429 7.245 1.00 97.81 99 LEU A CA 1
ATOM 769 C C . LEU A 1 99 ? -5.042 -2.391 5.856 1.00 97.81 99 LEU A C 1
ATOM 771 O O . LEU A 1 99 ? -4.893 -3.428 5.210 1.00 97.81 99 LEU A O 1
ATOM 775 N N . LEU A 1 100 ? -4.628 -1.200 5.423 1.00 97.62 100 LEU A N 1
ATOM 776 C CA . LEU A 1 100 ? -3.861 -0.995 4.199 1.00 97.62 100 LEU A CA 1
ATOM 777 C C . LEU A 1 100 ? -2.440 -0.548 4.548 1.00 97.62 100 LEU A C 1
ATOM 779 O O . LEU A 1 100 ? -2.228 0.559 5.042 1.00 97.62 100 LEU A O 1
ATOM 783 N N . LEU A 1 101 ? -1.471 -1.418 4.266 1.00 96.88 101 LEU A N 1
ATOM 784 C CA . LEU A 1 101 ? -0.046 -1.146 4.440 1.00 96.88 101 LEU A CA 1
ATOM 785 C C . LEU A 1 101 ? 0.582 -0.842 3.077 1.00 96.88 101 LEU A C 1
ATOM 787 O O . LEU A 1 101 ? 0.534 -1.681 2.179 1.00 96.88 101 LEU A O 1
ATOM 791 N N . LEU A 1 102 ? 1.176 0.340 2.924 1.00 95.00 102 LEU A N 1
ATOM 792 C CA . LEU A 1 102 ? 1.854 0.766 1.699 1.00 95.00 102 LEU A CA 1
ATOM 793 C C . LEU A 1 102 ? 3.357 0.885 1.966 1.00 95.00 102 LEU A C 1
ATOM 795 O O . LEU A 1 102 ? 3.773 1.678 2.807 1.00 95.00 102 LEU A O 1
ATOM 799 N N . GLY A 1 103 ? 4.164 0.089 1.267 1.00 91.38 103 GLY A N 1
ATOM 800 C CA . GLY A 1 103 ? 5.627 0.171 1.289 1.00 91.38 103 GLY A CA 1
ATOM 801 C C . GLY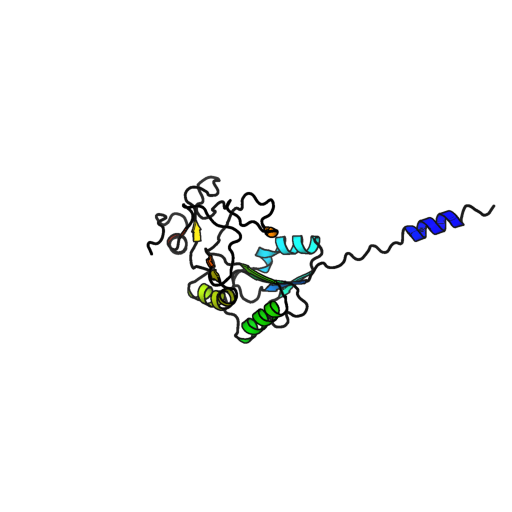 A 1 103 ? 6.163 0.886 0.051 1.00 91.38 103 GLY A C 1
ATOM 802 O O . GLY A 1 103 ? 5.552 0.825 -1.013 1.00 91.38 103 GLY A O 1
ATOM 803 N N . GLU A 1 104 ? 7.317 1.533 0.185 1.00 88.38 104 GLU A N 1
ATOM 804 C CA . GLU A 1 104 ? 7.999 2.231 -0.908 1.00 88.38 104 GLU A CA 1
ATOM 805 C C . GLU A 1 104 ? 9.497 1.946 -0.836 1.00 88.38 104 GLU A C 1
ATOM 807 O O . GLU A 1 104 ? 10.110 2.110 0.219 1.00 88.38 104 GLU A O 1
ATOM 812 N N . SER A 1 105 ? 10.102 1.557 -1.954 1.00 84.88 105 SER A N 1
ATOM 813 C CA . SER A 1 105 ? 11.517 1.183 -1.994 1.00 84.88 105 SER A CA 1
ATOM 814 C C . SER A 1 105 ? 12.456 2.329 -1.590 1.00 84.88 105 SER A C 1
ATOM 816 O O . SER A 1 105 ? 13.458 2.097 -0.923 1.00 84.88 105 SER A O 1
ATOM 818 N N . GLY A 1 106 ? 12.113 3.581 -1.916 1.00 71.75 106 GLY A N 1
ATOM 819 C CA . GLY A 1 106 ? 12.964 4.753 -1.671 1.00 71.75 106 GLY A CA 1
ATOM 820 C C . GLY A 1 106 ? 13.104 5.188 -0.206 1.00 71.75 106 GLY A C 1
ATOM 821 O O . GLY A 1 106 ? 13.977 5.995 0.109 1.00 71.75 106 GLY A O 1
ATOM 822 N N . VAL A 1 107 ? 12.256 4.683 0.694 1.00 68.38 107 VAL A N 1
ATOM 823 C CA . VAL A 1 107 ? 12.175 5.139 2.101 1.00 68.38 107 VAL A CA 1
ATOM 824 C C . VAL A 1 107 ? 12.498 4.031 3.105 1.00 68.38 107 VAL A C 1
ATOM 826 O O . VAL A 1 107 ? 12.719 4.263 4.298 1.00 68.38 107 VAL A O 1
ATOM 829 N N . LEU A 1 108 ? 12.590 2.809 2.605 1.00 67.12 108 LEU A N 1
ATOM 830 C CA . LEU A 1 108 ? 12.780 1.602 3.375 1.00 67.12 108 LEU A CA 1
ATOM 831 C C . LEU A 1 108 ? 14.273 1.316 3.601 1.00 67.12 108 LEU A C 1
ATOM 833 O O . LEU A 1 108 ? 14.879 0.491 2.930 1.00 67.12 108 LEU A O 1
ATOM 837 N N . SER A 1 109 ? 14.866 1.970 4.607 1.00 69.38 109 SER A N 1
ATOM 838 C CA . SER A 1 109 ? 16.164 1.533 5.150 1.00 69.38 109 SER A CA 1
ATOM 839 C C . SER A 1 109 ? 16.055 0.128 5.765 1.00 69.38 109 SER A C 1
ATOM 841 O O . SER A 1 109 ? 14.967 -0.282 6.167 1.00 69.38 109 SER A O 1
ATOM 843 N N . SER A 1 110 ? 17.174 -0.591 5.942 1.00 68.81 110 SER A N 1
ATOM 844 C CA . SER A 1 110 ? 17.161 -1.909 6.605 1.00 68.81 110 SER A CA 1
ATOM 845 C C . SER A 1 110 ? 16.452 -1.906 7.964 1.00 68.81 110 SER A C 1
ATOM 847 O O . SER A 1 110 ? 15.765 -2.869 8.285 1.00 68.81 110 SER A O 1
ATOM 849 N N . GLN A 1 111 ? 16.591 -0.833 8.752 1.00 77.00 111 GLN A N 1
ATOM 850 C CA . GLN A 1 111 ? 15.911 -0.723 10.044 1.00 77.00 111 GLN A CA 1
ATOM 851 C C . GLN A 1 111 ? 14.411 -0.462 9.860 1.00 77.00 111 GLN A C 1
ATOM 853 O O . GLN A 1 111 ? 13.591 -1.142 10.467 1.00 77.00 111 GLN A O 1
ATOM 858 N N . ASN A 1 112 ? 14.051 0.467 8.973 1.00 83.06 112 ASN A N 1
ATOM 859 C CA . ASN A 1 112 ? 12.659 0.839 8.721 1.00 83.06 112 ASN A CA 1
ATOM 860 C C . ASN A 1 112 ? 11.853 -0.342 8.154 1.00 83.06 112 ASN A C 1
ATOM 862 O O . ASN A 1 112 ? 10.689 -0.510 8.502 1.00 83.06 112 ASN A O 1
ATOM 866 N N . VAL A 1 113 ? 12.472 -1.176 7.307 1.00 86.56 113 VAL A N 1
ATOM 867 C CA . VAL A 1 113 ? 11.865 -2.408 6.775 1.00 86.56 113 VAL A CA 1
ATOM 868 C C . VAL A 1 113 ? 11.540 -3.384 7.890 1.00 86.56 113 VAL A C 1
ATOM 870 O O . VAL A 1 113 ? 10.421 -3.886 7.946 1.00 86.56 113 VAL A O 1
ATOM 873 N N . GLU A 1 114 ? 12.490 -3.656 8.785 1.00 90.19 114 GLU A N 1
ATOM 874 C CA . GLU A 1 114 ? 12.254 -4.586 9.889 1.00 90.19 114 GLU A CA 1
ATOM 875 C C . GLU A 1 114 ? 11.195 -4.059 10.855 1.00 90.19 114 GLU A C 1
ATOM 877 O O . GLU A 1 114 ? 10.287 -4.809 11.218 1.00 90.19 114 GLU A O 1
ATOM 882 N N . ASP A 1 115 ? 11.246 -2.767 11.183 1.00 90.25 115 ASP A N 1
ATOM 883 C CA . ASP A 1 115 ? 10.241 -2.110 12.016 1.00 90.25 115 ASP A CA 1
ATOM 884 C C . ASP A 1 115 ? 8.854 -2.183 11.368 1.00 90.25 115 ASP A C 1
ATOM 886 O O . ASP A 1 115 ? 7.876 -2.502 12.042 1.00 90.25 115 ASP A O 1
ATOM 890 N N . PHE A 1 116 ? 8.743 -1.986 10.052 1.00 93.06 116 PHE A N 1
ATOM 891 C CA . PHE A 1 116 ? 7.465 -2.116 9.353 1.00 93.06 116 PHE A CA 1
ATOM 892 C C . PHE A 1 116 ? 6.982 -3.573 9.284 1.00 93.06 116 PHE A C 1
ATOM 894 O O . PHE A 1 116 ? 5.796 -3.867 9.467 1.00 93.06 116 PHE A O 1
ATOM 901 N N . ASN A 1 117 ? 7.909 -4.511 9.089 1.00 94.69 117 ASN A N 1
ATOM 902 C CA . ASN A 1 117 ? 7.618 -5.939 9.051 1.00 94.69 117 ASN A CA 1
ATOM 903 C C . ASN A 1 117 ? 7.187 -6.504 10.407 1.00 94.69 117 ASN A C 1
ATOM 905 O O . ASN A 1 117 ? 6.567 -7.571 10.427 1.00 94.69 117 ASN A O 1
ATOM 909 N N . THR A 1 118 ? 7.424 -5.798 11.521 1.00 93.94 118 THR A N 1
ATOM 910 C CA . THR A 1 118 ? 6.799 -6.155 12.805 1.00 93.94 118 THR A CA 1
ATOM 911 C C . THR A 1 118 ? 5.276 -6.184 12.698 1.00 93.94 118 THR A C 1
ATOM 913 O O . THR A 1 118 ? 4.675 -7.108 13.228 1.00 93.94 118 THR A O 1
ATOM 916 N N . LEU A 1 119 ? 4.660 -5.278 11.926 1.00 94.06 119 LEU A N 1
ATOM 917 C CA . LEU A 1 119 ? 3.221 -5.286 11.644 1.00 94.06 119 LEU A CA 1
ATOM 918 C C . LEU A 1 119 ? 2.857 -6.299 10.550 1.00 94.06 119 LEU A C 1
ATOM 920 O O . LEU A 1 119 ? 1.954 -7.118 10.732 1.00 94.06 119 LEU A O 1
ATOM 924 N N . ALA A 1 120 ? 3.549 -6.262 9.406 1.00 95.44 120 ALA A N 1
ATOM 925 C CA . ALA A 1 120 ? 3.170 -7.037 8.219 1.00 95.44 120 ALA A CA 1
ATOM 926 C C . ALA A 1 120 ? 3.182 -8.562 8.457 1.00 95.44 120 ALA A C 1
ATOM 928 O O . ALA A 1 120 ? 2.275 -9.279 8.015 1.00 95.44 120 ALA A O 1
ATOM 929 N N . ARG A 1 121 ? 4.158 -9.070 9.227 1.00 95.38 121 ARG A N 1
ATOM 930 C CA . ARG A 1 121 ? 4.344 -10.516 9.464 1.00 95.38 121 ARG A CA 1
ATOM 931 C C . ARG A 1 121 ? 3.163 -11.172 10.183 1.00 95.38 121 ARG A C 1
ATOM 933 O O . ARG A 1 121 ? 2.913 -12.374 9.991 1.00 95.38 121 ARG A O 1
ATOM 940 N N . TYR A 1 122 ? 2.387 -10.418 10.965 1.00 93.81 122 TYR A N 1
ATOM 941 C CA . TYR A 1 122 ? 1.144 -10.927 11.557 1.00 93.81 122 TYR A CA 1
ATOM 942 C C . TYR A 1 122 ? 0.167 -11.392 10.477 1.00 93.81 122 TYR A C 1
ATOM 944 O O . TYR A 1 122 ? -0.385 -12.491 10.583 1.00 93.81 122 TYR A O 1
ATOM 952 N N . TYR A 1 123 ? 0.081 -10.632 9.386 1.00 95.38 123 TYR A N 1
ATOM 953 C CA . TYR A 1 123 ? -0.826 -10.849 8.260 1.00 95.38 123 TYR A CA 1
ATOM 954 C C . TYR A 1 123 ? -0.243 -11.746 7.161 1.00 95.38 123 TYR A C 1
ATOM 956 O O . TYR A 1 123 ? -0.858 -11.942 6.115 1.00 95.38 123 TYR A O 1
ATOM 964 N N . GLY A 1 124 ? 0.916 -12.359 7.415 1.00 96.44 124 GLY A N 1
ATOM 965 C CA . GLY A 1 124 ? 1.481 -13.388 6.548 1.00 96.44 124 GLY A CA 1
ATOM 966 C C . GLY A 1 124 ? 2.274 -12.843 5.370 1.00 96.44 124 GLY A C 1
ATOM 967 O O . GLY A 1 124 ? 2.444 -13.552 4.386 1.00 96.44 124 GLY A O 1
ATOM 968 N N . PHE A 1 125 ? 2.811 -11.634 5.449 1.00 96.69 125 PHE A N 1
ATOM 969 C CA . PHE A 1 125 ? 3.741 -11.145 4.439 1.00 96.69 125 PHE A CA 1
ATOM 970 C C . PHE A 1 125 ? 4.800 -10.233 5.048 1.00 96.69 125 PHE A C 1
ATOM 972 O O . PHE A 1 125 ? 4.679 -9.808 6.193 1.00 96.69 125 PHE A O 1
ATOM 979 N N . GLU A 1 126 ? 5.846 -9.949 4.288 1.00 95.38 126 GLU A N 1
ATOM 980 C CA . GLU A 1 126 ? 6.867 -8.974 4.657 1.00 95.38 126 GLU A CA 1
ATOM 981 C C . GLU A 1 126 ? 7.353 -8.211 3.422 1.00 95.38 126 GLU A C 1
ATOM 983 O O . GLU A 1 126 ? 7.535 -8.788 2.346 1.00 95.38 126 GLU A O 1
ATOM 988 N N . PHE A 1 127 ? 7.563 -6.910 3.586 1.00 94.62 127 PHE A N 1
ATOM 989 C CA . PHE A 1 127 ? 8.214 -6.055 2.604 1.00 94.62 127 PHE A CA 1
ATOM 990 C C . PHE A 1 127 ? 9.690 -6.429 2.516 1.00 94.62 127 PHE A C 1
ATOM 992 O O . PHE A 1 127 ? 10.348 -6.644 3.537 1.00 94.62 127 PHE A O 1
ATOM 999 N N . GLN A 1 128 ? 10.206 -6.541 1.299 1.00 91.69 128 GLN A N 1
ATOM 1000 C CA . GLN A 1 128 ? 11.626 -6.754 1.064 1.00 91.69 128 GLN A CA 1
ATOM 1001 C C . GLN A 1 128 ? 12.326 -5.406 0.889 1.00 91.69 128 GLN A C 1
ATOM 1003 O O . GLN A 1 128 ? 11.732 -4.416 0.468 1.00 91.69 128 GLN A O 1
ATOM 1008 N N . ARG A 1 129 ? 13.613 -5.369 1.227 1.00 89.12 129 ARG A N 1
ATOM 1009 C CA . ARG A 1 129 ? 14.458 -4.200 0.992 1.00 89.12 129 ARG A CA 1
ATOM 1010 C C . ARG A 1 129 ? 15.026 -4.277 -0.419 1.00 89.12 129 ARG A C 1
ATOM 1012 O O . ARG A 1 129 ? 16.152 -4.730 -0.581 1.00 89.12 129 ARG A O 1
ATOM 1019 N N . ASP A 1 130 ? 14.215 -3.933 -1.409 1.00 89.00 130 ASP A N 1
ATOM 1020 C CA . ASP A 1 130 ? 14.573 -3.922 -2.826 1.00 89.00 130 ASP A CA 1
ATOM 1021 C C . ASP A 1 130 ? 13.726 -2.900 -3.608 1.00 89.00 130 ASP A C 1
ATOM 1023 O O . ASP A 1 130 ? 12.788 -2.295 -3.080 1.00 89.00 130 ASP A O 1
ATOM 1027 N N . VAL A 1 131 ? 14.069 -2.702 -4.881 1.00 90.69 131 VAL A N 1
ATOM 1028 C CA . VAL A 1 131 ? 13.216 -2.042 -5.874 1.00 90.69 131 VAL A CA 1
ATOM 1029 C C . VAL A 1 131 ? 12.732 -3.108 -6.849 1.00 90.69 131 VAL A C 1
ATOM 1031 O O . VAL A 1 131 ? 13.554 -3.828 -7.414 1.00 90.69 131 VAL A O 1
ATOM 1034 N N . VAL A 1 132 ? 11.426 -3.216 -7.089 1.00 92.75 132 VAL A N 1
ATOM 1035 C CA . VAL A 1 132 ? 10.929 -4.113 -8.143 1.00 92.75 132 VAL A CA 1
ATOM 1036 C C . VAL A 1 132 ? 11.245 -3.503 -9.498 1.00 92.75 132 VAL A C 1
ATOM 1038 O O . VAL A 1 132 ? 10.809 -2.393 -9.800 1.00 92.75 132 VAL A O 1
ATOM 1041 N N . ILE A 1 133 ? 11.975 -4.249 -10.321 1.00 92.81 133 ILE A N 1
ATOM 1042 C CA . ILE A 1 133 ? 12.361 -3.829 -11.662 1.00 92.81 133 ILE A CA 1
ATOM 1043 C C . ILE A 1 133 ? 11.969 -4.865 -12.715 1.00 92.81 133 ILE A C 1
ATOM 1045 O O . ILE A 1 133 ? 11.867 -6.058 -12.427 1.00 92.81 133 ILE A O 1
ATOM 1049 N N . ASP A 1 134 ? 11.790 -4.408 -13.951 1.00 94.06 134 ASP A N 1
ATOM 1050 C CA . ASP A 1 134 ? 11.667 -5.254 -15.136 1.00 94.06 134 ASP A CA 1
ATOM 1051 C C . ASP A 1 134 ? 12.395 -4.606 -16.329 1.00 94.06 134 ASP A C 1
ATOM 1053 O O . ASP A 1 134 ? 11.931 -3.594 -16.863 1.00 94.06 134 ASP A O 1
ATOM 1057 N N . PRO A 1 135 ? 13.537 -5.154 -16.775 1.00 92.00 135 PRO A N 1
ATOM 1058 C CA . PRO A 1 135 ? 14.297 -4.591 -17.892 1.00 92.00 135 PRO A CA 1
ATOM 1059 C C . PRO A 1 135 ? 13.544 -4.554 -19.234 1.00 92.00 135 PRO A C 1
ATOM 1061 O O . PRO A 1 135 ? 13.839 -3.690 -20.064 1.00 92.00 135 PRO A O 1
ATOM 1064 N N . ASP A 1 136 ? 12.564 -5.442 -19.438 1.00 93.06 136 ASP A N 1
ATOM 1065 C CA . ASP A 1 136 ? 11.904 -5.674 -20.729 1.00 93.06 136 ASP A CA 1
ATOM 1066 C C . ASP A 1 136 ? 10.459 -5.140 -20.788 1.00 93.06 136 ASP A C 1
ATOM 1068 O O . ASP A 1 136 ? 9.971 -4.749 -21.856 1.00 93.06 136 ASP A O 1
ATOM 1072 N N . LYS A 1 137 ? 9.738 -5.143 -19.661 1.00 95.81 137 LYS A N 1
ATOM 1073 C CA . LYS A 1 137 ? 8.325 -4.750 -19.527 1.00 95.81 137 LYS A CA 1
ATOM 1074 C C . LYS A 1 137 ? 8.160 -3.616 -18.529 1.00 95.81 137 LYS A C 1
ATOM 1076 O O . LYS A 1 137 ? 7.579 -3.777 -17.459 1.00 95.81 137 LYS A O 1
ATOM 1081 N N . ASN A 1 138 ? 8.610 -2.438 -18.930 1.00 94.81 138 ASN A N 1
ATOM 1082 C CA . ASN A 1 138 ? 8.557 -1.235 -18.114 1.00 94.81 138 ASN A CA 1
ATOM 1083 C C . ASN A 1 138 ? 8.027 -0.018 -18.877 1.00 94.81 138 ASN A C 1
ATOM 1085 O O . ASN A 1 138 ? 7.767 -0.070 -20.083 1.00 94.81 138 ASN A O 1
ATOM 1089 N N . LEU A 1 139 ? 7.831 1.079 -18.147 1.00 94.75 139 LEU A N 1
ATOM 1090 C CA . LEU A 1 139 ? 7.479 2.362 -18.731 1.00 94.75 139 LEU A CA 1
ATOM 1091 C C . LEU A 1 139 ? 8.619 2.887 -19.618 1.00 94.75 139 LEU A C 1
ATOM 1093 O O . LEU A 1 139 ? 9.748 3.066 -19.170 1.00 94.75 139 LEU A O 1
ATOM 1097 N N . VAL A 1 140 ? 8.287 3.239 -20.860 1.00 93.62 140 VAL A N 1
ATOM 1098 C CA . VAL A 1 140 ? 9.203 3.924 -21.779 1.00 93.62 140 VAL A CA 1
ATOM 1099 C C . VAL A 1 140 ? 8.651 5.312 -22.082 1.00 93.62 140 VAL A C 1
ATOM 1101 O O . VAL A 1 140 ? 7.550 5.437 -22.620 1.00 93.62 140 VAL A O 1
ATOM 1104 N N . LEU A 1 141 ? 9.421 6.346 -21.742 1.00 90.56 141 LEU A N 1
ATOM 1105 C CA . LEU A 1 141 ? 9.140 7.736 -22.112 1.00 90.56 141 LEU A CA 1
ATOM 1106 C C . LEU A 1 141 ? 10.215 8.226 -23.096 1.00 90.56 141 LEU A C 1
ATOM 1108 O O . LEU A 1 141 ? 10.209 7.833 -24.259 1.00 90.56 141 LEU A O 1
ATOM 1112 N N . ASP A 1 142 ? 11.161 9.049 -22.645 1.00 92.00 142 ASP A N 1
ATOM 1113 C CA . ASP A 1 142 ? 12.378 9.433 -23.377 1.00 92.00 142 ASP A CA 1
ATOM 1114 C C . ASP A 1 142 ? 13.467 8.347 -23.328 1.00 92.00 142 ASP A C 1
ATOM 1116 O O . ASP A 1 142 ? 14.322 8.268 -24.212 1.00 92.00 142 ASP A O 1
ATOM 1120 N N . LYS A 1 143 ? 13.408 7.486 -22.310 1.00 90.00 143 LYS A N 1
ATOM 1121 C CA . LYS A 1 143 ? 14.226 6.283 -22.130 1.00 90.00 143 LYS A CA 1
ATOM 1122 C C . LYS A 1 143 ? 13.414 5.174 -21.446 1.00 90.00 143 LYS A C 1
ATOM 1124 O O . LYS A 1 143 ? 12.255 5.383 -21.091 1.00 90.00 143 LYS A O 1
ATOM 1129 N N . SER A 1 144 ? 14.027 4.000 -21.303 1.00 90.62 144 SER A N 1
ATOM 1130 C CA . SER A 1 144 ? 13.505 2.875 -20.512 1.00 90.62 144 SER A CA 1
ATOM 1131 C C . SER A 1 144 ? 13.636 3.175 -19.014 1.00 90.62 144 SER A C 1
ATOM 1133 O O . SER A 1 144 ? 14.677 3.697 -18.601 1.00 90.62 144 SER A O 1
ATOM 1135 N N . TYR A 1 145 ? 12.613 2.832 -18.230 1.00 90.69 145 TYR A N 1
ATOM 1136 C CA . TYR A 1 145 ? 12.570 2.984 -16.770 1.00 90.69 145 TYR A CA 1
ATOM 1137 C C . TYR A 1 145 ? 12.267 1.633 -16.108 1.00 90.69 145 TYR A C 1
ATOM 1139 O O . TYR A 1 145 ? 11.131 1.418 -15.680 1.00 90.69 145 TYR A O 1
ATOM 1147 N N . PRO A 1 146 ? 13.238 0.698 -16.037 1.00 91.81 146 PRO A N 1
ATOM 1148 C CA . PRO A 1 146 ? 13.032 -0.638 -15.475 1.00 91.81 146 PRO A CA 1
ATOM 1149 C C . PRO A 1 146 ? 12.390 -0.657 -14.084 1.00 91.81 146 PRO A C 1
ATOM 1151 O O . PRO A 1 146 ? 11.650 -1.581 -13.782 1.00 91.81 146 PRO A O 1
ATOM 1154 N N . GLU A 1 147 ? 12.617 0.371 -13.267 1.00 88.81 147 GLU A N 1
ATOM 1155 C CA . GLU A 1 147 ? 12.037 0.594 -11.935 1.00 88.81 147 GLU A CA 1
ATOM 1156 C C . GLU A 1 147 ? 10.541 0.939 -11.917 1.00 88.81 147 GLU A C 1
ATOM 1158 O O . GLU A 1 147 ? 9.949 1.104 -10.850 1.00 88.81 147 GLU A O 1
ATOM 1163 N N . ILE A 1 148 ? 9.929 1.071 -13.095 1.00 93.75 148 ILE A N 1
ATOM 1164 C CA . ILE A 1 148 ? 8.485 1.213 -13.270 1.00 93.75 148 ILE A CA 1
ATOM 1165 C C . ILE A 1 148 ? 7.985 0.035 -14.118 1.00 93.75 148 ILE A C 1
ATOM 1167 O O . ILE A 1 148 ? 7.594 0.218 -15.281 1.00 93.75 148 ILE A O 1
ATOM 1171 N N . PRO A 1 149 ? 8.020 -1.199 -13.580 1.00 95.81 149 PRO A N 1
ATOM 1172 C CA . PRO A 1 149 ? 7.524 -2.364 -14.290 1.00 95.81 149 PRO A CA 1
ATOM 1173 C C . PRO A 1 149 ? 6.015 -2.259 -14.545 1.00 95.81 149 PRO A C 1
ATOM 1175 O O . PRO A 1 149 ? 5.242 -1.719 -13.746 1.00 95.81 149 PRO A O 1
ATOM 1178 N N . ILE A 1 150 ? 5.587 -2.805 -15.682 1.00 97.31 150 ILE A N 1
ATOM 1179 C CA . ILE A 1 150 ? 4.180 -2.907 -16.069 1.00 97.31 150 ILE A CA 1
ATOM 1180 C C . ILE A 1 150 ? 3.686 -4.297 -15.675 1.00 97.31 150 ILE A C 1
ATOM 1182 O O . ILE A 1 150 ? 3.975 -5.292 -16.345 1.00 97.31 150 ILE A O 1
ATOM 1186 N N . LEU A 1 151 ? 2.905 -4.373 -14.599 1.00 97.19 151 LEU A N 1
ATOM 1187 C CA . LEU A 1 151 ? 2.333 -5.638 -14.144 1.00 97.19 151 LEU A CA 1
ATOM 1188 C C . LEU A 1 151 ? 1.031 -5.907 -14.898 1.00 97.19 151 LEU A C 1
ATOM 1190 O O . LEU A 1 151 ? 0.171 -5.033 -15.009 1.00 97.19 151 LEU A O 1
ATOM 1194 N N . SER A 1 152 ? 0.894 -7.125 -15.415 1.00 96.81 152 SER A N 1
ATOM 1195 C CA . SER A 1 152 ? -0.291 -7.592 -16.155 1.00 96.81 152 SER A CA 1
ATOM 1196 C C . SER A 1 152 ? -0.825 -8.936 -15.652 1.00 96.81 152 SER A C 1
ATOM 1198 O O . SER A 1 152 ? -1.823 -9.441 -16.166 1.00 96.81 152 SER A O 1
ATOM 1200 N N . SER A 1 153 ? -0.187 -9.504 -14.626 1.00 97.06 153 SER A N 1
ATOM 1201 C CA . SER A 1 153 ? -0.621 -10.736 -13.977 1.00 97.06 153 SER A CA 1
ATOM 1202 C C . SER A 1 153 ? -1.365 -10.395 -12.693 1.00 97.06 153 SER A C 1
ATOM 1204 O O . SER A 1 153 ? -0.800 -9.762 -11.799 1.00 97.06 153 SER A O 1
ATOM 1206 N N . PHE A 1 154 ? -2.619 -10.834 -12.599 1.00 97.69 154 PHE A N 1
ATOM 1207 C CA . PHE A 1 154 ? -3.488 -10.580 -11.454 1.00 97.69 154 PHE A CA 1
ATOM 1208 C C . PHE A 1 154 ? -4.194 -11.855 -11.009 1.00 97.69 154 PHE A C 1
ATOM 1210 O O . PHE A 1 154 ? -4.506 -12.731 -11.818 1.00 97.69 154 PHE A O 1
ATOM 1217 N N . SER A 1 155 ? -4.497 -11.944 -9.717 1.00 96.19 155 SER A N 1
ATOM 1218 C CA . SER A 1 155 ? -5.413 -12.963 -9.210 1.00 96.19 155 SER A CA 1
ATOM 1219 C C . SER A 1 155 ? -6.845 -12.656 -9.648 1.00 96.19 155 SER A C 1
ATOM 1221 O O . SER A 1 155 ? -7.202 -11.483 -9.775 1.00 96.19 155 SER A O 1
ATOM 1223 N N . ASP A 1 156 ? -7.691 -13.679 -9.761 1.00 95.44 156 ASP A N 1
ATOM 1224 C CA . ASP A 1 156 ? -9.140 -13.487 -9.864 1.00 95.44 156 ASP A CA 1
ATOM 1225 C C . ASP A 1 156 ? -9.698 -12.993 -8.517 1.00 95.44 156 ASP A C 1
ATOM 1227 O O . ASP A 1 156 ? -9.858 -13.763 -7.566 1.00 95.44 156 ASP A O 1
ATOM 1231 N N .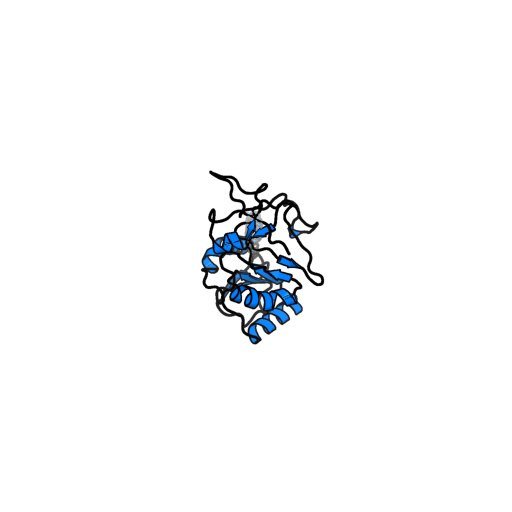 HIS A 1 157 ? -9.904 -11.680 -8.407 1.00 96.25 157 HIS A N 1
ATOM 1232 C CA . HIS A 1 157 ? -10.376 -11.014 -7.199 1.00 96.25 157 HIS A CA 1
ATOM 1233 C C . HIS A 1 157 ? -11.222 -9.788 -7.559 1.00 96.25 157 HIS A C 1
ATOM 1235 O O . HIS A 1 157 ? -11.025 -9.150 -8.592 1.00 96.25 157 HIS A O 1
ATOM 1241 N N . TYR A 1 158 ? -12.157 -9.408 -6.683 1.00 95.38 158 TYR A N 1
ATOM 1242 C CA . TYR A 1 158 ? -13.052 -8.278 -6.949 1.00 95.38 158 TYR A CA 1
ATOM 1243 C C . TYR A 1 158 ? -12.287 -6.964 -7.185 1.00 95.38 158 TYR A C 1
ATOM 1245 O O . TYR A 1 158 ? -12.627 -6.211 -8.091 1.00 95.38 158 TYR A O 1
ATOM 1253 N N . VAL A 1 159 ? -11.210 -6.730 -6.424 1.00 93.69 159 VAL A N 1
ATOM 1254 C CA . VAL A 1 159 ? -10.384 -5.509 -6.529 1.00 93.69 159 VAL A CA 1
ATOM 1255 C C . VAL A 1 159 ? -9.508 -5.447 -7.785 1.00 93.69 159 VAL A C 1
ATOM 1257 O O . VAL A 1 159 ? -9.059 -4.370 -8.152 1.00 93.69 159 VAL A O 1
ATOM 1260 N N . THR A 1 160 ? -9.256 -6.580 -8.446 1.00 95.88 160 THR A N 1
ATOM 1261 C CA . THR A 1 160 ? -8.462 -6.661 -9.686 1.00 95.88 160 THR A CA 1
ATOM 1262 C C . THR A 1 160 ? -9.347 -6.821 -10.922 1.00 95.88 160 THR A C 1
ATOM 1264 O O . THR A 1 160 ? -8.856 -6.889 -12.050 1.00 95.88 160 THR A O 1
ATOM 1267 N N . ARG A 1 161 ? -10.673 -6.861 -10.743 1.00 94.50 161 ARG A N 1
ATOM 1268 C CA . ARG A 1 161 ? -11.620 -7.013 -11.843 1.00 94.50 161 ARG A CA 1
ATOM 1269 C C . ARG A 1 161 ? -11.523 -5.822 -12.794 1.00 94.50 161 ARG A C 1
ATOM 1271 O O . ARG A 1 161 ? -11.568 -4.673 -12.373 1.00 94.50 161 ARG A O 1
ATOM 1278 N N . ASN A 1 162 ? -11.459 -6.115 -14.091 1.00 95.31 162 ASN A N 1
ATOM 1279 C CA . ASN A 1 162 ? -11.307 -5.127 -15.166 1.00 95.31 162 ASN A CA 1
ATOM 1280 C C . ASN A 1 162 ? -9.999 -4.314 -15.108 1.00 95.31 162 ASN A C 1
ATOM 1282 O O . ASN A 1 162 ? -9.877 -3.323 -15.825 1.00 95.31 162 ASN A O 1
ATOM 1286 N N . ILE A 1 163 ? -9.013 -4.740 -14.312 1.00 95.88 163 ILE A N 1
ATOM 1287 C CA . ILE A 1 163 ? -7.656 -4.198 -14.357 1.00 95.88 163 ILE A CA 1
ATOM 1288 C C . ILE A 1 163 ? -6.834 -5.076 -15.300 1.00 95.88 163 ILE A C 1
ATOM 1290 O O . ILE A 1 163 ? -6.642 -6.262 -15.048 1.00 95.88 163 ILE A O 1
ATOM 1294 N N . SER A 1 164 ? -6.371 -4.505 -16.413 1.00 95.00 164 SER A N 1
ATOM 1295 C CA . SER A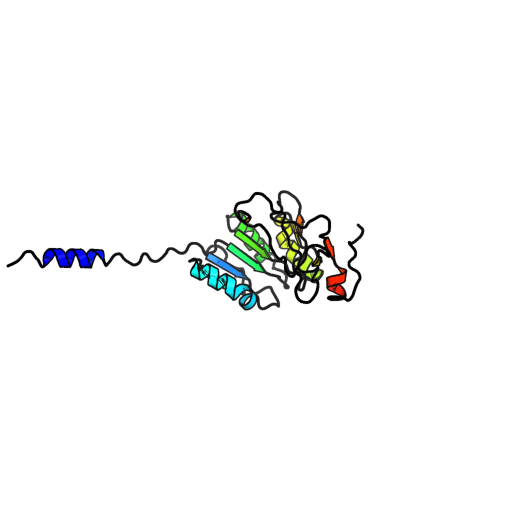 1 164 ? -5.523 -5.215 -17.383 1.00 95.00 164 SER A CA 1
ATOM 1296 C C . SER A 1 164 ? -4.033 -5.000 -17.147 1.00 95.00 164 SER A C 1
ATOM 1298 O O . SER A 1 164 ? -3.226 -5.863 -17.476 1.00 95.00 164 SER A O 1
ATOM 1300 N N . THR A 1 165 ? -3.664 -3.831 -16.625 1.00 95.81 165 THR A N 1
ATOM 1301 C CA . THR A 1 165 ? -2.274 -3.406 -16.442 1.00 95.81 165 THR A CA 1
ATOM 1302 C C . THR A 1 165 ? -2.177 -2.381 -15.322 1.00 95.81 165 THR A C 1
ATOM 1304 O O . THR A 1 165 ? -3.035 -1.501 -15.237 1.00 95.81 165 THR A O 1
ATOM 1307 N N . ILE A 1 166 ? -1.101 -2.431 -14.538 1.00 95.81 166 ILE A N 1
ATOM 1308 C CA . ILE A 1 166 ? -0.714 -1.368 -13.602 1.00 95.81 166 ILE A CA 1
ATOM 1309 C C . ILE A 1 166 ? 0.741 -0.963 -13.835 1.00 95.81 166 ILE A C 1
ATOM 1311 O O . ILE A 1 166 ? 1.592 -1.814 -14.088 1.00 95.81 166 ILE A O 1
ATOM 1315 N N . PHE A 1 167 ? 1.022 0.336 -13.741 1.00 96.31 167 PHE A N 1
ATOM 1316 C CA . PHE A 1 167 ? 2.388 0.843 -13.622 1.00 96.31 167 PHE A CA 1
ATOM 1317 C C . PHE A 1 167 ? 2.769 0.789 -12.147 1.00 96.31 167 PHE A C 1
ATOM 1319 O O . PHE A 1 167 ? 2.137 1.455 -11.326 1.00 96.31 167 PHE A O 1
ATOM 1326 N N . PHE A 1 168 ? 3.758 -0.028 -11.802 1.00 95.38 168 PHE A N 1
ATOM 1327 C CA . PHE A 1 168 ? 4.156 -0.228 -10.415 1.00 95.38 168 PHE A CA 1
ATOM 1328 C C . PHE A 1 168 ? 5.355 0.664 -10.090 1.00 95.38 168 PHE A C 1
ATOM 1330 O O . PHE A 1 168 ? 6.496 0.307 -10.341 1.00 95.38 168 PHE A O 1
ATOM 1337 N N . ILE A 1 169 ? 5.072 1.874 -9.608 1.00 91.31 169 ILE A N 1
ATOM 1338 C CA . ILE A 1 169 ? 6.064 2.941 -9.416 1.00 91.31 169 ILE A CA 1
ATOM 1339 C C . ILE A 1 169 ? 6.654 2.851 -8.003 1.00 91.31 169 ILE A C 1
ATOM 1341 O O . ILE A 1 169 ? 5.896 2.817 -7.035 1.00 91.31 169 ILE A O 1
ATOM 1345 N N . SER A 1 170 ? 7.987 2.857 -7.884 1.00 84.38 170 SER A N 1
ATOM 1346 C CA . SER A 1 170 ? 8.721 2.922 -6.601 1.00 84.38 170 SER A CA 1
ATOM 1347 C C . SER A 1 170 ? 8.368 1.816 -5.591 1.00 84.38 170 SER A C 1
ATOM 1349 O O . SER A 1 170 ? 8.529 1.981 -4.380 1.00 84.38 170 SER A O 1
ATOM 1351 N N . GLY A 1 171 ? 7.863 0.679 -6.067 1.00 89.00 171 GLY A N 1
ATOM 1352 C CA . GLY A 1 171 ? 7.457 -0.422 -5.204 1.00 89.00 171 GLY A CA 1
ATOM 1353 C C . GLY A 1 171 ? 8.625 -1.324 -4.807 1.00 89.00 171 GLY A C 1
ATOM 1354 O O . GLY A 1 171 ? 9.549 -1.551 -5.589 1.00 89.00 171 GLY A O 1
ATOM 1355 N N . CYS A 1 172 ? 8.552 -1.870 -3.595 1.00 91.75 172 CYS A N 1
ATOM 1356 C CA . CYS A 1 172 ? 9.361 -3.009 -3.163 1.00 91.75 172 CYS A CA 1
ATOM 1357 C C . CYS A 1 172 ? 8.582 -4.317 -3.351 1.00 91.75 172 CYS A C 1
ATOM 1359 O O . CYS A 1 172 ? 7.350 -4.325 -3.466 1.00 91.75 172 CYS A O 1
ATOM 1361 N N . SER A 1 173 ? 9.304 -5.431 -3.411 1.00 93.56 173 SER A N 1
ATOM 1362 C CA . SER A 1 173 ? 8.708 -6.754 -3.481 1.00 93.56 173 SER A CA 1
ATOM 1363 C C . SER A 1 173 ? 8.165 -7.169 -2.113 1.00 93.56 173 SER A C 1
ATOM 1365 O O . SER A 1 173 ? 8.559 -6.663 -1.058 1.00 93.56 173 SER A O 1
ATOM 1367 N N . ILE A 1 174 ? 7.216 -8.103 -2.127 1.00 94.50 174 ILE A N 1
ATOM 1368 C CA . ILE A 1 174 ? 6.626 -8.667 -0.917 1.00 94.50 174 ILE A CA 1
ATOM 1369 C C . ILE A 1 174 ? 6.868 -10.170 -0.926 1.00 94.50 174 ILE A C 1
ATOM 1371 O O . ILE A 1 174 ? 6.520 -10.862 -1.886 1.00 94.50 174 ILE A O 1
ATOM 1375 N N . ARG A 1 175 ? 7.401 -10.694 0.178 1.00 94.94 175 ARG A N 1
ATOM 1376 C CA . ARG A 1 175 ? 7.500 -12.134 0.407 1.00 94.94 175 ARG A CA 1
ATOM 1377 C C . ARG A 1 175 ? 6.269 -12.603 1.165 1.00 94.94 175 ARG A C 1
ATOM 1379 O O . ARG A 1 175 ? 5.974 -12.129 2.261 1.00 94.94 175 ARG A O 1
ATOM 1386 N N . LEU A 1 176 ? 5.542 -13.542 0.572 1.00 96.25 176 LEU A N 1
ATOM 1387 C CA . LEU A 1 176 ? 4.344 -14.115 1.177 1.00 96.25 176 LEU A CA 1
ATOM 1388 C C . LEU A 1 176 ? 4.681 -15.307 2.073 1.00 96.25 176 LEU A C 1
ATOM 1390 O O . LEU A 1 176 ? 5.626 -16.058 1.840 1.00 96.25 176 LEU A O 1
ATOM 1394 N N . SER A 1 177 ? 3.852 -15.496 3.089 1.00 95.31 177 SER A N 1
ATOM 1395 C CA . SER A 1 177 ? 3.878 -16.611 4.025 1.00 95.31 177 SER A CA 1
ATOM 1396 C C . SER A 1 177 ? 2.451 -16.946 4.482 1.00 95.31 177 SER A C 1
ATOM 1398 O O . SER A 1 177 ? 1.487 -16.231 4.192 1.00 95.31 177 SER A O 1
ATOM 1400 N N . LYS A 1 178 ? 2.299 -18.042 5.236 1.00 89.25 178 LYS A N 1
ATOM 1401 C CA . LYS A 1 178 ? 1.008 -18.469 5.801 1.00 89.25 178 LYS A CA 1
ATOM 1402 C C . LYS A 1 178 ? -0.081 -18.558 4.710 1.00 89.25 178 LYS A C 1
ATOM 1404 O O . LYS A 1 178 ? 0.076 -19.300 3.747 1.00 89.25 178 LYS A O 1
ATOM 1409 N N . MET A 1 179 ? -1.187 -17.832 4.892 1.00 90.88 179 MET A N 1
ATOM 1410 C CA . MET A 1 179 ? -2.379 -17.843 4.037 1.00 90.88 179 MET A CA 1
ATOM 1411 C C . MET A 1 179 ? -2.522 -16.569 3.190 1.00 90.88 179 MET A C 1
ATOM 1413 O O . MET A 1 179 ? -3.560 -16.395 2.547 1.00 90.88 179 MET A O 1
ATOM 1417 N N . ALA A 1 180 ? -1.523 -15.675 3.197 1.00 95.50 180 ALA A N 1
ATOM 1418 C CA . ALA A 1 180 ? -1.548 -14.473 2.372 1.00 95.50 180 ALA A CA 1
ATOM 1419 C C . ALA A 1 180 ? -1.558 -14.854 0.883 1.00 95.50 180 ALA A C 1
ATOM 1421 O O . ALA A 1 180 ? -0.896 -15.809 0.468 1.00 95.50 180 ALA A O 1
ATOM 1422 N N . ARG A 1 181 ? -2.334 -14.126 0.076 1.00 95.44 181 ARG A N 1
ATOM 1423 C CA . ARG A 1 181 ? -2.507 -14.403 -1.355 1.00 95.44 181 ARG A CA 1
ATOM 1424 C C . ARG A 1 181 ? -2.079 -13.188 -2.176 1.00 95.44 181 ARG A C 1
ATOM 1426 O O . ARG A 1 181 ? -2.488 -12.080 -1.832 1.00 95.44 181 ARG A O 1
ATOM 1433 N N . PRO A 1 182 ? -1.295 -13.372 -3.251 1.00 96.00 182 PRO A N 1
ATOM 1434 C CA . PRO A 1 182 ? -0.919 -12.265 -4.117 1.00 96.00 182 PRO A CA 1
ATOM 1435 C C . PRO A 1 182 ? -2.134 -11.795 -4.919 1.00 96.00 182 PRO A C 1
ATOM 1437 O O . PRO A 1 182 ? -2.924 -12.620 -5.379 1.00 96.00 182 PRO A O 1
ATOM 1440 N N . LEU A 1 183 ? -2.252 -10.480 -5.120 1.00 96.62 183 LEU A N 1
ATOM 1441 C CA . LEU A 1 183 ? -3.263 -9.889 -6.006 1.00 96.62 183 LEU A CA 1
ATOM 1442 C C . LEU A 1 183 ? -2.699 -9.497 -7.376 1.00 96.62 183 LEU A C 1
ATOM 1444 O O . LEU A 1 183 ? -3.417 -9.570 -8.369 1.00 96.62 183 LEU A O 1
ATOM 1448 N N . ALA A 1 184 ? -1.420 -9.123 -7.434 1.00 96.44 184 ALA A N 1
ATOM 1449 C CA . ALA A 1 184 ? -0.689 -8.788 -8.652 1.00 96.44 184 ALA A CA 1
ATOM 1450 C C . ALA A 1 184 ? 0.763 -9.271 -8.535 1.00 96.44 184 ALA A C 1
ATOM 1452 O O . ALA A 1 184 ? 1.302 -9.312 -7.427 1.00 96.44 184 ALA A O 1
ATOM 1453 N N . TRP A 1 185 ? 1.390 -9.643 -9.651 1.00 96.44 185 TRP A N 1
ATOM 1454 C CA . TRP A 1 185 ? 2.808 -10.021 -9.692 1.00 96.44 185 TRP A CA 1
ATOM 1455 C C . TRP A 1 185 ? 3.442 -9.725 -11.058 1.00 96.44 185 TRP A C 1
ATOM 1457 O O . TRP A 1 185 ? 2.751 -9.507 -12.057 1.00 96.44 185 TRP A O 1
ATOM 1467 N N . GLY A 1 186 ? 4.774 -9.689 -11.079 1.00 94.75 186 GLY A N 1
ATOM 1468 C CA . GLY A 1 186 ? 5.574 -9.518 -12.290 1.00 94.75 186 GLY A CA 1
ATOM 1469 C C . GLY A 1 186 ? 5.590 -10.741 -13.205 1.00 94.75 186 GLY A C 1
ATOM 1470 O O . GLY A 1 186 ? 4.996 -11.776 -12.908 1.00 94.75 186 GLY A O 1
ATOM 1471 N N . ASN A 1 187 ? 6.259 -10.617 -14.347 1.00 94.06 187 ASN A N 1
ATOM 1472 C CA . ASN A 1 187 ? 6.547 -11.753 -15.224 1.00 94.06 187 ASN A CA 1
ATOM 1473 C C . ASN A 1 187 ? 7.895 -12.404 -14.835 1.00 94.06 187 ASN A C 1
ATOM 1475 O O . ASN A 1 187 ? 8.475 -12.062 -13.809 1.00 94.06 187 ASN A O 1
ATOM 1479 N N . GLU A 1 188 ? 8.388 -13.358 -15.630 1.00 93.44 188 GLU A N 1
ATOM 1480 C CA . GLU A 1 188 ? 9.651 -14.075 -15.363 1.00 93.44 188 GLU A CA 1
ATOM 1481 C C . GLU A 1 188 ? 10.891 -13.158 -15.312 1.00 93.44 188 GLU A C 1
ATOM 1483 O O . GLU A 1 188 ? 11.844 -13.460 -14.601 1.00 93.44 188 GLU A O 1
ATOM 1488 N N . GLY A 1 189 ? 10.874 -12.031 -16.028 1.00 91.75 189 GLY A N 1
ATOM 1489 C CA . GLY A 1 189 ? 11.931 -11.017 -16.029 1.00 91.75 189 GLY A CA 1
ATOM 1490 C C . GLY A 1 189 ? 11.795 -9.953 -14.936 1.00 91.75 189 GLY A C 1
ATOM 1491 O O . GLY A 1 189 ? 12.659 -9.084 -14.836 1.00 91.75 189 GLY A O 1
ATOM 1492 N N . THR A 1 190 ? 10.742 -10.002 -14.114 1.00 94.69 190 THR A N 1
ATOM 1493 C CA . THR A 1 190 ? 10.541 -9.054 -13.014 1.00 94.69 190 THR A CA 1
ATOM 1494 C C . THR A 1 190 ? 11.180 -9.578 -11.725 1.00 94.69 190 THR A C 1
ATOM 1496 O O . THR A 1 190 ? 10.879 -10.690 -11.290 1.00 94.69 190 THR A O 1
ATOM 1499 N N . TYR A 1 191 ? 12.011 -8.773 -11.063 1.00 92.94 191 TYR A N 1
ATOM 1500 C CA . TYR A 1 191 ? 12.670 -9.154 -9.807 1.00 92.94 191 TYR A CA 1
ATOM 1501 C C . TYR A 1 191 ? 12.959 -7.946 -8.909 1.00 92.94 191 TYR A C 1
ATOM 1503 O O . TYR A 1 191 ? 12.885 -6.799 -9.344 1.00 92.94 191 TYR A O 1
ATOM 1511 N N . GLY A 1 192 ? 13.265 -8.210 -7.636 1.00 91.31 192 GLY A N 1
ATOM 1512 C CA . GLY A 1 192 ? 13.730 -7.198 -6.688 1.00 91.31 192 GLY A CA 1
ATOM 1513 C C . GLY A 1 192 ? 15.232 -6.943 -6.828 1.00 91.31 192 GLY A C 1
ATOM 1514 O O . GLY A 1 192 ? 16.028 -7.875 -6.706 1.00 91.31 192 GLY A O 1
ATOM 1515 N N . ASP A 1 193 ? 15.623 -5.694 -7.073 1.00 88.19 193 ASP A N 1
ATOM 1516 C CA . ASP A 1 193 ? 17.014 -5.254 -7.185 1.00 88.19 193 ASP A CA 1
ATOM 1517 C C . ASP A 1 193 ? 17.418 -4.347 -6.010 1.00 88.19 193 ASP A C 1
ATOM 1519 O O . ASP A 1 193 ? 16.868 -3.263 -5.806 1.00 88.19 193 ASP A O 1
ATOM 1523 N N . ILE A 1 194 ? 18.419 -4.790 -5.245 1.00 81.19 194 ILE A N 1
ATOM 1524 C CA . ILE A 1 194 ? 19.012 -4.047 -4.119 1.00 81.19 194 ILE A CA 1
ATOM 1525 C C . ILE A 1 194 ? 20.067 -3.044 -4.604 1.00 81.19 194 ILE A C 1
ATOM 1527 O O . ILE A 1 194 ? 20.334 -2.038 -3.949 1.00 81.19 194 ILE A O 1
ATOM 1531 N N . LEU A 1 195 ? 20.705 -3.291 -5.748 1.00 69.19 195 LEU A N 1
ATOM 1532 C CA . LEU A 1 195 ? 21.754 -2.415 -6.268 1.00 69.19 195 LEU A CA 1
ATOM 1533 C C . LEU A 1 195 ? 21.166 -1.101 -6.777 1.00 69.19 195 LEU A C 1
ATOM 1535 O O . LEU A 1 195 ? 21.775 -0.051 -6.569 1.00 69.19 195 LEU A O 1
ATOM 1539 N N . SER A 1 196 ? 19.972 -1.141 -7.375 1.00 65.38 196 SER A N 1
ATOM 1540 C CA . SER A 1 196 ? 19.253 0.069 -7.784 1.00 65.38 196 SER A CA 1
ATOM 1541 C C . SER A 1 196 ? 18.955 1.001 -6.603 1.00 65.38 196 SER A C 1
ATOM 1543 O O . SER A 1 196 ? 19.014 2.219 -6.764 1.00 65.38 196 SER A O 1
ATOM 1545 N N . GLU A 1 197 ? 18.676 0.453 -5.417 1.00 66.75 197 GLU A N 1
ATOM 1546 C CA . GLU A 1 197 ? 18.506 1.231 -4.180 1.00 66.75 197 GLU A CA 1
ATOM 1547 C C . GLU A 1 197 ? 19.821 1.931 -3.778 1.00 66.75 197 GLU A C 1
ATOM 1549 O O . GLU A 1 197 ? 19.828 3.114 -3.447 1.00 66.75 197 GLU A O 1
ATOM 1554 N N . ILE A 1 198 ? 20.951 1.214 -3.840 1.00 64.12 198 ILE A N 1
ATOM 1555 C CA . ILE A 1 198 ? 22.254 1.681 -3.331 1.00 64.12 198 ILE A CA 1
ATOM 1556 C C . ILE A 1 198 ? 22.933 2.681 -4.274 1.00 64.12 198 ILE A C 1
ATOM 1558 O O . ILE A 1 198 ? 23.495 3.681 -3.825 1.00 64.12 198 ILE A O 1
ATOM 1562 N N . TYR A 1 199 ? 22.951 2.387 -5.572 1.00 61.91 199 TYR A N 1
ATOM 1563 C CA . TYR A 1 199 ? 23.753 3.127 -6.551 1.00 61.91 199 TYR A CA 1
ATOM 1564 C C . TYR A 1 199 ? 22.956 4.185 -7.314 1.00 61.91 199 TYR A C 1
ATOM 1566 O O . TYR A 1 199 ? 23.539 4.977 -8.057 1.00 61.91 199 TYR A O 1
ATOM 1574 N N . GLY A 1 200 ? 21.639 4.223 -7.112 1.00 57.41 200 GLY A N 1
ATOM 1575 C CA . GLY A 1 200 ? 20.742 5.085 -7.858 1.00 57.41 200 GLY A CA 1
ATOM 1576 C C . GLY A 1 200 ? 20.615 4.682 -9.329 1.00 57.41 200 GLY A C 1
ATOM 1577 O O . GLY A 1 200 ? 21.328 3.827 -9.865 1.00 57.41 200 GLY A O 1
ATOM 1578 N N . PHE A 1 201 ? 19.664 5.323 -9.999 1.00 55.00 201 PHE A N 1
ATOM 1579 C CA . PHE A 1 201 ? 19.291 5.001 -11.372 1.00 55.00 201 PHE A CA 1
ATOM 1580 C C . PHE A 1 201 ? 20.472 5.166 -12.344 1.00 55.00 201 PHE A C 1
ATOM 1582 O O . PHE A 1 201 ? 21.030 6.254 -12.489 1.00 55.00 201 PHE A O 1
ATOM 1589 N N . GLY A 1 202 ? 20.841 4.078 -13.031 1.00 53.59 202 GLY A N 1
ATOM 1590 C CA . GLY A 1 202 ? 21.946 4.036 -13.999 1.00 53.59 202 GLY A CA 1
ATOM 1591 C C . GLY A 1 202 ? 23.343 3.795 -13.406 1.00 53.59 202 GLY A C 1
ATOM 1592 O O . GLY A 1 202 ? 24.319 3.832 -14.154 1.00 53.59 202 GLY A O 1
ATOM 1593 N N . GLY A 1 203 ? 23.454 3.551 -12.093 1.00 44.53 203 GLY A N 1
ATOM 1594 C CA . GLY A 1 203 ? 24.726 3.329 -11.391 1.00 44.53 203 GLY A CA 1
ATOM 1595 C C . GLY A 1 203 ? 25.229 1.877 -11.348 1.00 44.53 203 GLY A C 1
ATOM 1596 O O . GLY A 1 203 ? 26.357 1.649 -10.913 1.00 44.53 203 GLY A O 1
ATOM 1597 N N . GLY A 1 204 ? 24.437 0.900 -11.806 1.00 53.03 204 GLY A N 1
ATOM 1598 C CA . GLY A 1 204 ? 24.775 -0.528 -11.764 1.00 53.03 204 GLY A CA 1
ATOM 1599 C C . GLY A 1 204 ? 24.175 -1.331 -12.919 1.00 53.03 204 GLY A C 1
ATOM 1600 O O . GLY A 1 204 ? 23.236 -0.890 -13.579 1.00 53.03 204 GLY A O 1
ATOM 1601 N N . THR A 1 205 ? 24.741 -2.509 -13.190 1.00 54.31 205 THR A N 1
ATOM 1602 C CA . THR A 1 205 ? 24.119 -3.513 -14.062 1.00 54.31 205 THR A CA 1
ATOM 1603 C C . THR A 1 205 ? 23.006 -4.201 -13.285 1.00 54.31 205 THR A C 1
ATOM 1605 O O . THR A 1 205 ? 23.268 -4.743 -12.214 1.00 54.31 205 THR A O 1
ATOM 1608 N N . TYR A 1 206 ? 21.786 -4.179 -13.819 1.00 62.41 206 TYR A N 1
ATOM 1609 C CA . TYR A 1 206 ? 20.646 -4.877 -13.235 1.00 62.41 206 TYR A CA 1
ATOM 1610 C C . TYR A 1 206 ? 20.912 -6.388 -13.274 1.00 62.41 206 TYR A C 1
ATOM 1612 O O . TYR A 1 206 ? 20.819 -7.009 -14.330 1.00 62.41 206 TYR A O 1
ATOM 1620 N N . GLU A 1 207 ? 21.268 -6.985 -12.140 1.00 59.66 207 GLU A N 1
ATOM 1621 C CA . GLU A 1 207 ? 21.420 -8.434 -12.014 1.00 59.66 207 GLU A CA 1
ATOM 1622 C C . GLU A 1 207 ? 20.513 -8.938 -10.887 1.00 59.66 207 GLU A C 1
ATOM 1624 O O . GLU A 1 207 ? 20.516 -8.351 -9.802 1.00 59.66 207 GLU A O 1
ATOM 1629 N N . PRO A 1 208 ? 19.742 -10.018 -11.105 1.00 57.09 208 PRO A N 1
ATOM 1630 C CA . PRO A 1 208 ? 19.003 -10.662 -10.030 1.00 57.09 208 PRO A CA 1
ATOM 1631 C C . PRO A 1 208 ? 19.966 -11.108 -8.928 1.00 57.09 208 PRO A C 1
ATOM 1633 O O . PRO A 1 208 ? 21.036 -11.658 -9.216 1.00 57.09 208 PRO A O 1
ATOM 1636 N N . LEU A 1 209 ? 19.582 -10.929 -7.663 1.00 51.19 209 LEU A N 1
ATOM 1637 C CA . LEU A 1 209 ? 20.315 -11.545 -6.561 1.00 51.19 209 LEU A CA 1
ATOM 1638 C C . LEU A 1 209 ? 20.316 -13.061 -6.755 1.00 51.19 209 LEU A C 1
ATOM 1640 O O . LEU A 1 209 ? 19.264 -13.689 -6.857 1.00 51.19 209 LEU A O 1
ATOM 1644 N N . LYS A 1 210 ? 21.511 -13.648 -6.810 1.00 46.53 210 LYS A N 1
ATOM 1645 C CA . LYS A 1 210 ? 21.667 -15.098 -6.716 1.00 46.53 210 LYS A CA 1
ATOM 1646 C C . LYS A 1 210 ? 21.438 -15.477 -5.255 1.00 46.53 210 LYS A C 1
ATOM 1648 O O . LYS A 1 210 ? 22.184 -14.999 -4.401 1.00 46.53 210 LYS A O 1
ATOM 1653 N N . GLU A 1 211 ? 20.390 -16.260 -5.004 1.00 39.59 211 GLU A N 1
ATOM 1654 C CA . GLU A 1 211 ? 20.128 -16.899 -3.704 1.00 39.59 211 GLU A CA 1
ATOM 1655 C C . GLU A 1 211 ? 21.333 -17.713 -3.206 1.00 39.59 211 GLU A C 1
ATOM 1657 O O . GLU A 1 211 ? 22.015 -18.357 -4.043 1.00 39.59 211 GLU A O 1
#

Secondary structure (DSSP, 8-state):
--SHHHHHHHHHHTT------PPP-EEEEEE-SS-SS-HHHHTHHHHHHHHHTTEEEEEES--S--TT-SEEEEES--SPPPHHHHHHHHHHHHTT-EEEEE--TTT--HHHHHHHHHHHGGGTEEE-SSEEE-SSSEEESSSEEEEEEEE-EE-S-GGGTT---EE--SPPPEEE-TT---SEE--TT-EEESHHHHH-TTSS---PPP-

Foldseek 3Di:
DDDPPVVVVVVVVVVPPPPPPPAQPFEEEEAPQFAPDRVCVVCVVVCVVSVVVRHHYHYDNDQQDCVRGQEYEYAAGPHADDPNSLVSVVVCVVVRHHYHYHHFLQRDDVVSQVSSQVNVVVVFKGFDNFQKFAQPAADADVHGDRSFGKWQDADPDPVCPPPRIDGDHRGTDMDGGDPDDGGTDHDPRIATHNVCNVQPDPRDDDDHDDD

Radius of gyration: 23.3 Å; chains: 1; bounding box: 88×48×46 Å

Sequence (211 aa):
MKISIILLSVCMILSCIPLEAQEIQGNILIDVGHSSQDIRNILNDLAIFLRLDYYNVEFSRTIGYLTPYDVLVIAAPTTPYSSEEQEAIHQFVLEGGGLLLLGESGVLSSQNVEDFNTLARYYGFEFQRDVVIDPDKNLVLDKSYPEIPILSSFSDHYVTRNISTIFFISGCSIRLSKMARPLAWGNEGTYGDILSEIYGFGGGTYEPLKE

pLDDT: mean 86.17, std 16.36, range [39.59, 98.62]